Protein AF-0000000080211775 (afdb_homodimer)

InterPro domains:
  IPR002109 Glutaredoxin [PF00462] (13-75)
  IPR011905 Glutaredoxin-like, plant II [PTHR10168] (1-102)
  IPR011905 Glutaredoxin-like, plant II [TIGR02189] (4-102)
  IPR036249 Thioredoxin-like superfamily [SSF52833] (2-101)

Solvent-accessible surface area (backbone atoms only — not comparable to full-atom values): 10964 Å² total; per-residue (Å²): 126,58,72,50,60,58,56,22,60,72,39,35,32,23,35,37,30,37,87,84,38,55,60,27,51,51,53,51,49,52,41,43,75,70,60,34,82,59,46,76,44,41,35,84,75,42,93,60,13,67,59,41,44,52,49,35,38,72,73,68,37,78,67,50,56,56,35,41,19,53,54,53,37,76,50,78,46,64,37,48,53,48,44,28,50,73,59,60,49,38,62,60,52,34,38,73,39,65,42,37,89,123,124,58,71,51,59,58,57,23,59,73,38,34,32,22,34,39,30,39,88,85,39,53,61,25,51,50,54,52,49,51,41,44,75,71,61,35,82,59,46,74,43,39,33,83,74,42,94,60,14,67,60,41,43,53,51,35,39,73,72,66,37,79,68,50,57,53,35,41,19,52,55,53,36,75,50,78,47,66,37,49,53,48,43,28,50,73,60,60,48,36,62,62,52,33,38,76,38,65,42,38,88,124

Organism: Nelumbo nucifera (NCBI:txid4432)

Sequence (204 aa):
MDIVMKLASKKAVVIFSKSSCCMCHAIKTLFYDLGVSPAIYELDEEAKGREMERALQSLGLNPSVPAVFIGGRLVNSTSTIMSLHLCGSLVPMLKEAGAIWLMDIVMKLASKKAVVIFSKSSCCMCHAIKTLFYDLGVSPAIYELDEEAKGREMERALQSLGLNPSVPAVFIGGRLVNSTSTIMSLHLCGSLVPMLKEAGAIWL

Foldseek 3Di:
DQPQLVVLQPDQKEWEEAPPDPLSVVVVVVCVVLVFDYHYHHLVPDPCSVSQCVVQVVVVDVNSPGWMHGLSHTQPDPVSCVCCVVVVNNSVSNVVSVRDVD/DQPQLVVLQPDQKEWEEAPPDPLSVVVVVVCVVLVFDYHYHHLVPDPCSVSQCVVQVVVVDVNSPGWMHGLSHTQPDPVSCVCCVVVVNNSVSNVVSVRDVD

Nearest PDB structures (foldseek):
  5kqa-assembly1_A  TM=9.277E-01  e=2.597E-10  Polygonaceae
  5gtx-assembly2_B  TM=9.332E-01  e=5.981E-10  Polygonaceae
  2e7p-assembly1_B  TM=9.224E-01  e=3.846E-09  Populus tremula x Populus tremuloides
  5zvl-assembly3_C  TM=9.345E-01  e=5.653E-09  Triticum aestivum
  1z7r-assembly1_A  TM=9.440E-01  e=9.445E-09  Populus tremula x Populus tremuloides

pLDDT: mean 94.39, std 5.49, range [62.5, 98.38]

Radius of gyration: 18.55 Å; Cα contacts (8 Å, |Δi|>4): 334; chains: 2; bounding box: 35×54×48 Å

Structure (mmCIF, N/CA/C/O backbone):
data_AF-0000000080211775-model_v1
#
loop_
_entity.id
_entity.type
_entity.pdbx_description
1 polymer Glutaredoxin-C11-like
#
loop_
_atom_site.group_PDB
_atom_site.id
_atom_site.type_symbol
_atom_site.label_atom_id
_atom_site.label_alt_id
_atom_site.label_comp_id
_atom_site.label_asym_id
_atom_site.label_entity_id
_atom_site.label_seq_id
_atom_site.pdbx_PDB_ins_code
_atom_site.Cartn_x
_atom_site.Cartn_y
_atom_site.Cartn_z
_atom_site.occupancy
_atom_site.B_iso_or_equiv
_atom_site.auth_seq_id
_atom_site.auth_comp_id
_atom_site.auth_asym_id
_atom_site.auth_atom_id
_atom_site.pdbx_PDB_model_num
ATOM 1 N N . MET A 1 1 ? 14.609 -26.125 -3.939 1 62.72 1 MET A N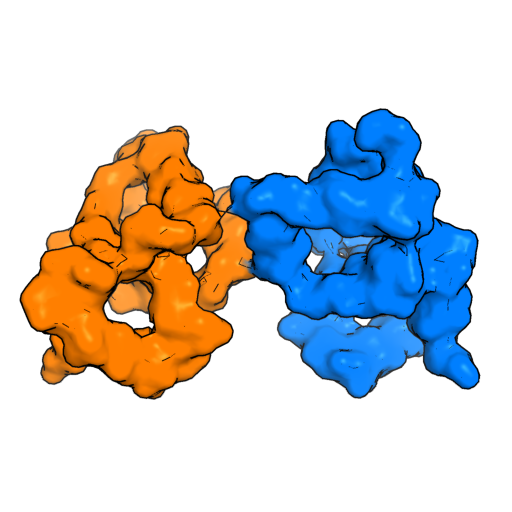 1
ATOM 2 C CA . MET A 1 1 ? 13.891 -24.891 -4.246 1 62.72 1 MET A CA 1
ATOM 3 C C . MET A 1 1 ? 12.492 -24.906 -3.635 1 62.72 1 MET A C 1
ATOM 5 O O . MET A 1 1 ? 11.766 -25.891 -3.773 1 62.72 1 MET A O 1
ATOM 9 N N . ASP A 1 2 ? 12.18 -23.906 -2.688 1 89.31 2 ASP A N 1
ATOM 10 C CA . ASP A 1 2 ? 10.922 -23.906 -1.949 1 89.31 2 ASP A CA 1
ATOM 11 C C . ASP A 1 2 ? 9.734 -23.781 -2.895 1 89.31 2 ASP A C 1
ATOM 13 O O . ASP A 1 2 ? 9.891 -23.391 -4.051 1 89.31 2 ASP A O 1
ATOM 17 N N . ILE A 1 3 ? 8.781 -24.562 -2.693 1 95.06 3 ILE A N 1
ATOM 18 C CA . ILE A 1 3 ? 7.566 -24.672 -3.494 1 95.06 3 ILE A CA 1
ATOM 19 C C . ILE A 1 3 ? 7.176 -23.312 -4.047 1 95.06 3 ILE A C 1
ATOM 21 O O . ILE A 1 3 ? 6.773 -23.188 -5.203 1 95.06 3 ILE A O 1
ATOM 25 N N . VAL A 1 4 ? 7.406 -22.266 -3.398 1 96.5 4 VAL A N 1
ATOM 26 C CA . VAL A 1 4 ? 7.008 -20.922 -3.785 1 96.5 4 VAL A CA 1
ATOM 27 C C . VAL A 1 4 ? 7.93 -20.406 -4.887 1 96.5 4 VAL A C 1
ATOM 29 O O . VAL A 1 4 ? 7.465 -19.828 -5.871 1 96.5 4 VAL A O 1
ATOM 32 N N . MET A 1 5 ? 9.195 -20.672 -4.738 1 95.62 5 MET A N 1
ATOM 33 C CA . MET A 1 5 ? 10.164 -20.219 -5.734 1 95.62 5 MET A CA 1
ATOM 34 C C . MET A 1 5 ? 9.969 -20.953 -7.055 1 95.62 5 MET A C 1
ATOM 36 O O . MET A 1 5 ? 10.133 -20.359 -8.125 1 95.62 5 MET A O 1
ATOM 40 N N . LYS A 1 6 ? 9.648 -22.219 -6.941 1 95.75 6 LYS A N 1
ATOM 41 C CA . LYS A 1 6 ? 9.391 -23 -8.141 1 95.75 6 LYS A CA 1
ATOM 42 C C . LYS A 1 6 ? 8.18 -22.453 -8.906 1 95.75 6 LYS A C 1
ATOM 44 O O . LYS A 1 6 ? 8.234 -22.281 -10.125 1 95.75 6 LYS A O 1
ATOM 49 N N . LEU A 1 7 ? 7.172 -22.141 -8.188 1 96.75 7 LEU A N 1
ATOM 50 C CA . LEU A 1 7 ? 5.945 -21.656 -8.805 1 96.75 7 LEU A CA 1
ATOM 51 C C . LEU A 1 7 ? 6.125 -20.234 -9.328 1 96.75 7 LEU A C 1
ATOM 53 O O . LEU A 1 7 ? 5.586 -19.875 -10.383 1 96.75 7 LEU A O 1
ATOM 57 N N . ALA A 1 8 ? 6.945 -19.453 -8.609 1 96.62 8 ALA A N 1
ATOM 58 C CA . ALA A 1 8 ? 7.156 -18.031 -8.938 1 96.62 8 ALA A CA 1
ATOM 59 C C . ALA A 1 8 ? 7.887 -17.891 -10.273 1 96.62 8 ALA A C 1
ATOM 61 O O . ALA A 1 8 ? 7.863 -16.812 -10.883 1 96.62 8 ALA A O 1
ATOM 62 N N . SER A 1 9 ? 8.492 -18.938 -10.703 1 95.19 9 SER A N 1
ATOM 63 C CA . SER A 1 9 ? 9.289 -18.875 -11.93 1 95.19 9 SER A CA 1
ATOM 64 C C . SER A 1 9 ? 8.477 -19.312 -13.133 1 95.19 9 SER A C 1
ATOM 66 O O . SER A 1 9 ? 8.945 -19.234 -14.273 1 95.19 9 SER A O 1
ATOM 68 N N . LYS A 1 10 ? 7.199 -19.688 -12.953 1 95.38 10 LYS A N 1
ATOM 69 C CA . LYS A 1 10 ? 6.398 -20.312 -14 1 95.38 10 LYS A CA 1
ATOM 70 C C . LYS A 1 10 ? 5.867 -19.281 -14.984 1 95.38 10 LYS A C 1
ATOM 72 O O . LYS A 1 10 ? 5.574 -19.594 -16.141 1 95.38 10 LYS A O 1
ATOM 77 N N . LYS A 1 11 ? 5.621 -18.078 -14.547 1 97.44 11 LYS A N 1
ATOM 78 C CA . LYS A 1 11 ? 5.102 -17 -15.375 1 97.44 11 LYS A CA 1
ATOM 79 C C . LYS A 1 11 ? 5.758 -15.672 -15.023 1 97.44 11 LYS A C 1
ATOM 81 O O . LYS A 1 11 ? 6.41 -15.555 -13.984 1 97.44 11 LYS A O 1
ATOM 86 N N . ALA A 1 12 ? 5.66 -14.719 -15.875 1 97.31 12 ALA A N 1
ATOM 87 C CA . ALA A 1 12 ? 6.25 -13.398 -15.656 1 97.31 12 ALA A CA 1
ATOM 88 C C . ALA A 1 12 ? 5.711 -12.758 -14.383 1 97.31 12 ALA A C 1
ATOM 90 O O . ALA A 1 12 ? 6.445 -12.078 -13.672 1 97.31 12 ALA A O 1
ATOM 91 N N . VAL A 1 13 ? 4.426 -12.961 -14.156 1 98.25 13 VAL A N 1
ATOM 92 C CA . VAL A 1 13 ? 3.803 -12.477 -12.93 1 98.25 13 VAL A CA 1
ATOM 93 C C . VAL A 1 13 ? 3.055 -13.625 -12.242 1 98.25 13 VAL A C 1
ATOM 95 O O . VAL A 1 13 ? 2.24 -14.305 -12.875 1 98.25 13 VAL A O 1
ATOM 98 N N . VAL A 1 14 ? 3.379 -13.867 -10.969 1 98.38 14 VAL A N 1
ATOM 99 C CA . VAL A 1 14 ? 2.713 -14.875 -10.148 1 98.38 14 VAL A CA 1
ATOM 100 C C . VAL A 1 14 ? 2.188 -14.234 -8.867 1 98.38 14 VAL A C 1
ATOM 102 O O . VAL A 1 14 ? 2.906 -13.492 -8.203 1 98.38 14 VAL A O 1
ATOM 105 N N . ILE A 1 15 ? 0.965 -14.508 -8.547 1 98.12 15 ILE A N 1
ATOM 106 C CA . ILE A 1 15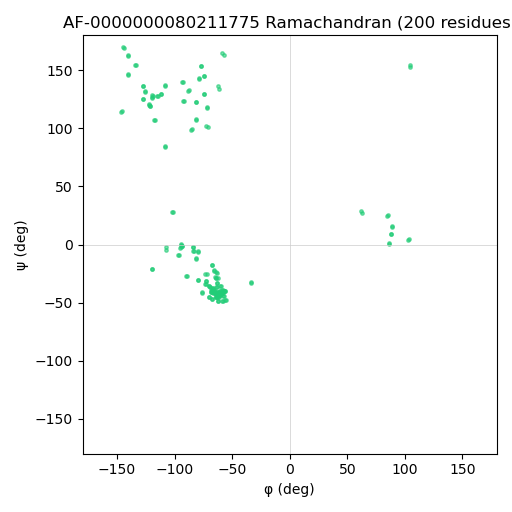 ? 0.348 -13.961 -7.344 1 98.12 15 ILE A CA 1
ATOM 107 C C . ILE A 1 15 ? -0.146 -15.094 -6.453 1 98.12 15 ILE A C 1
ATOM 109 O O . ILE A 1 15 ? -0.902 -15.961 -6.898 1 98.12 15 ILE A O 1
ATOM 113 N N . PHE A 1 16 ? 0.388 -15.117 -5.25 1 98.19 16 PHE A N 1
ATOM 114 C CA . PHE A 1 16 ? -0.199 -15.961 -4.211 1 98.19 16 PHE A CA 1
ATOM 115 C C . PHE A 1 16 ? -1.297 -15.211 -3.465 1 98.19 16 PHE A C 1
ATOM 117 O O . PHE A 1 16 ? -1.106 -14.062 -3.061 1 98.19 16 PHE A O 1
ATOM 124 N N . SER A 1 17 ? -2.355 -15.836 -3.326 1 97.62 17 SER A N 1
ATOM 125 C CA . SER A 1 17 ? -3.58 -15.164 -2.914 1 97.62 17 SER A CA 1
ATOM 126 C C . SER A 1 17 ? -4.422 -16.047 -2.006 1 97.62 17 SER A C 1
ATOM 128 O O . SER A 1 17 ? -4.047 -17.188 -1.716 1 97.62 17 SER A O 1
ATOM 130 N N . LYS A 1 18 ? -5.469 -15.422 -1.395 1 97.19 18 LYS A N 1
ATOM 131 C CA . LYS A 1 18 ? -6.602 -16.094 -0.754 1 97.19 18 LYS A CA 1
ATOM 132 C C . LYS A 1 18 ? -7.926 -15.555 -1.282 1 97.19 18 LYS A C 1
ATOM 134 O O . LYS A 1 18 ? -8.078 -14.352 -1.488 1 97.19 18 LYS A O 1
ATOM 139 N N . SER A 1 19 ? -8.781 -16.5 -1.532 1 95.44 19 SER A N 1
ATOM 140 C CA . SER A 1 19 ? -10.016 -16.141 -2.209 1 95.44 19 SER A CA 1
ATOM 141 C C . SER A 1 19 ? -10.852 -15.188 -1.361 1 95.44 19 SER A C 1
ATOM 143 O O . SER A 1 19 ? -11.625 -14.391 -1.895 1 95.44 19 SER A O 1
ATOM 145 N N . SER A 1 20 ? -10.703 -15.172 -0.106 1 93.38 20 SER A N 1
ATOM 146 C CA . SER A 1 20 ? -11.547 -14.391 0.791 1 93.38 20 SER A CA 1
ATOM 147 C C . SER A 1 20 ? -10.906 -13.039 1.099 1 93.38 20 SER A C 1
ATOM 149 O O . SER A 1 20 ? -11.508 -12.203 1.775 1 93.38 20 SER A O 1
ATOM 151 N N . CYS A 1 21 ? -9.836 -12.812 0.63 1 94.06 21 CYS A N 1
ATOM 152 C CA . CYS A 1 21 ? -9.062 -11.641 1.031 1 94.06 21 CYS A CA 1
ATOM 153 C C . CYS A 1 21 ? -9.344 -10.461 0.1 1 94.06 21 CYS A C 1
ATOM 155 O O . CYS A 1 21 ? -9.062 -10.539 -1.099 1 94.06 21 CYS A O 1
ATOM 157 N N . CYS A 1 22 ? -9.773 -9.32 0.54 1 94.62 22 CYS A N 1
ATOM 158 C CA . CYS A 1 22 ? -10.117 -8.141 -0.239 1 94.62 22 CYS A CA 1
ATOM 159 C C . CYS A 1 22 ? -8.883 -7.547 -0.909 1 94.62 22 CYS A C 1
ATOM 161 O O . CYS A 1 22 ? -8.945 -7.125 -2.064 1 94.62 22 CYS A O 1
ATOM 163 N N . MET A 1 23 ? -7.777 -7.512 -0.168 1 93.06 23 MET A N 1
ATOM 164 C CA . MET A 1 23 ? -6.551 -6.969 -0.738 1 93.06 23 MET A CA 1
ATOM 165 C C . MET A 1 23 ? -6.055 -7.832 -1.893 1 93.06 23 MET A C 1
ATOM 167 O O . MET A 1 23 ? -5.551 -7.316 -2.891 1 93.06 23 MET A O 1
ATOM 171 N N . CYS A 1 24 ? -6.16 -9.141 -1.724 1 95.88 24 CYS A N 1
ATOM 172 C CA . CYS A 1 24 ? -5.797 -10.055 -2.801 1 95.88 24 CYS A CA 1
ATOM 173 C C . CYS A 1 24 ? -6.602 -9.766 -4.059 1 95.88 24 CYS A C 1
ATOM 175 O O . CYS A 1 24 ? -6.047 -9.719 -5.16 1 95.88 24 CYS A O 1
ATOM 177 N N . HIS A 1 25 ? -7.852 -9.562 -3.879 1 96.38 25 HIS A N 1
ATOM 178 C CA . HIS A 1 25 ? -8.703 -9.234 -5.016 1 96.38 25 HIS A CA 1
ATOM 179 C C . HIS A 1 25 ? -8.258 -7.93 -5.676 1 96.38 25 HIS A C 1
ATOM 181 O O . HIS A 1 25 ? -8.172 -7.852 -6.902 1 96.38 25 HIS A O 1
ATOM 187 N N . ALA A 1 26 ? -7.918 -6.934 -4.879 1 94.44 26 ALA A N 1
ATOM 188 C CA . ALA A 1 26 ? -7.496 -5.633 -5.395 1 94.44 26 ALA A CA 1
ATOM 189 C C . ALA A 1 26 ? -6.207 -5.758 -6.203 1 94.44 26 ALA A C 1
ATOM 191 O O . ALA A 1 26 ? -6.082 -5.172 -7.281 1 94.44 26 ALA A O 1
ATOM 192 N N . ILE A 1 27 ? -5.273 -6.504 -5.664 1 95.69 27 ILE A N 1
ATOM 193 C CA . ILE A 1 27 ? -3.986 -6.684 -6.328 1 95.69 27 ILE A CA 1
ATOM 194 C C . ILE A 1 27 ? -4.188 -7.414 -7.652 1 95.69 27 ILE A C 1
ATOM 196 O O . ILE A 1 27 ? -3.639 -7.012 -8.68 1 95.69 27 ILE A O 1
ATOM 200 N N . LYS A 1 28 ? -4.992 -8.477 -7.656 1 96.94 28 LYS A N 1
ATOM 201 C CA . LYS A 1 28 ? -5.297 -9.188 -8.898 1 96.94 28 LYS A CA 1
ATOM 202 C C . LYS A 1 28 ? -5.926 -8.25 -9.93 1 96.94 28 LYS A C 1
ATOM 204 O O . LYS A 1 28 ? -5.504 -8.219 -11.086 1 96.94 28 LYS A O 1
ATOM 209 N N . THR A 1 29 ? -6.891 -7.52 -9.531 1 96.44 29 THR A N 1
ATOM 210 C CA . THR A 1 29 ? -7.605 -6.602 -10.414 1 96.44 29 THR A CA 1
ATOM 211 C C . THR A 1 29 ? -6.648 -5.57 -11.008 1 96.44 29 THR A C 1
ATOM 213 O O . THR A 1 29 ? -6.723 -5.258 -12.195 1 96.44 29 THR A O 1
ATOM 216 N N . LEU A 1 30 ? -5.762 -5.059 -10.141 1 95.38 30 LEU A N 1
ATOM 217 C CA . LEU A 1 30 ? -4.77 -4.098 -10.609 1 95.38 30 LEU A CA 1
ATOM 218 C C . LEU A 1 30 ? -3.969 -4.668 -11.773 1 95.38 30 LEU A C 1
ATOM 220 O O . LEU A 1 30 ? -3.824 -4.016 -12.805 1 95.38 30 LEU A O 1
ATOM 224 N N . PHE A 1 31 ? -3.488 -5.906 -11.602 1 97.5 31 PHE A N 1
ATOM 225 C CA . PHE A 1 31 ? -2.652 -6.512 -12.633 1 97.5 31 PHE A CA 1
ATOM 226 C C . PHE A 1 31 ? -3.473 -6.832 -13.875 1 97.5 31 PHE A C 1
ATOM 228 O O . PHE A 1 31 ? -3.006 -6.645 -15 1 97.5 31 PHE A O 1
ATOM 235 N N . TYR A 1 32 ? -4.73 -7.234 -13.695 1 97.31 32 TYR A N 1
ATOM 236 C CA . TYR A 1 32 ? -5.625 -7.453 -14.828 1 97.31 32 TYR A CA 1
ATOM 237 C C . TYR A 1 32 ? -5.863 -6.156 -15.594 1 97.31 32 TYR A C 1
ATOM 239 O O . TYR A 1 32 ? -5.789 -6.133 -16.828 1 97.31 32 TYR A O 1
ATOM 247 N N . ASP A 1 33 ? -6.082 -5.105 -14.922 1 96.5 33 ASP A N 1
ATOM 248 C CA . ASP A 1 33 ? -6.355 -3.803 -15.516 1 96.5 33 ASP A CA 1
ATOM 249 C C . ASP A 1 33 ? -5.148 -3.297 -16.312 1 96.5 33 ASP A C 1
ATOM 251 O O . ASP A 1 33 ? -5.301 -2.52 -17.25 1 96.5 33 ASP A O 1
ATOM 255 N N . LEU A 1 34 ? -4 -3.74 -15.867 1 96.25 34 LEU A N 1
ATOM 256 C CA . LEU A 1 34 ? -2.775 -3.324 -16.531 1 96.25 34 LEU A CA 1
ATOM 257 C C . LEU A 1 34 ? -2.494 -4.207 -17.75 1 96.25 34 LEU A C 1
ATOM 259 O O . LEU A 1 34 ? -1.466 -4.051 -18.406 1 96.25 34 LEU A O 1
ATOM 263 N N . GLY A 1 35 ? -3.396 -5.18 -17.922 1 96.06 35 GLY A N 1
ATOM 264 C CA . GLY A 1 35 ? -3.258 -6.047 -19.078 1 96.06 35 GLY A CA 1
ATOM 265 C C . GLY A 1 35 ? -2.383 -7.258 -18.812 1 96.06 35 GLY A C 1
ATOM 266 O O . GLY A 1 35 ? -1.913 -7.902 -19.75 1 96.06 35 GLY A O 1
ATOM 267 N N . VAL A 1 36 ? -2.16 -7.504 -17.578 1 96.62 36 VAL A N 1
ATOM 268 C CA . VAL A 1 36 ? -1.344 -8.656 -17.203 1 96.62 36 VAL A CA 1
ATOM 269 C C . VAL A 1 36 ? -2.24 -9.867 -16.953 1 96.62 36 VAL A C 1
ATOM 271 O O . VAL A 1 36 ? -3.363 -9.727 -16.469 1 96.62 36 VAL A O 1
ATOM 274 N N . SER A 1 37 ? -1.789 -11.023 -17.406 1 95.62 37 SER A N 1
ATOM 275 C CA . SER A 1 37 ? -2.4 -12.305 -17.062 1 95.62 37 SER A CA 1
ATOM 276 C C . SER A 1 37 ? -1.527 -13.102 -16.109 1 95.62 37 SER A C 1
ATOM 278 O O . SER A 1 37 ? -0.76 -13.969 -16.516 1 95.62 37 SER A O 1
ATOM 280 N N . PRO A 1 38 ? -1.62 -12.875 -14.828 1 98 38 PRO A N 1
ATOM 281 C CA . PRO A 1 38 ? -0.753 -13.539 -13.852 1 98 38 PRO A CA 1
ATOM 282 C C . PRO A 1 38 ? -1.175 -14.984 -13.578 1 98 38 PRO A C 1
ATOM 284 O O . PRO A 1 38 ? -2.32 -15.359 -13.844 1 98 38 PRO A O 1
ATOM 287 N N . ALA A 1 39 ? -0.22 -15.789 -13.172 1 98.19 39 ALA A N 1
ATOM 288 C CA . ALA A 1 39 ? -0.579 -17.031 -12.508 1 98.19 39 ALA A CA 1
ATOM 289 C C . ALA A 1 39 ? -1.051 -16.781 -11.078 1 98.19 39 ALA A C 1
ATOM 291 O O . ALA A 1 39 ? -0.388 -16.062 -10.32 1 98.19 39 ALA A O 1
ATOM 292 N N . ILE A 1 40 ? -2.18 -17.344 -10.766 1 98.06 40 ILE A N 1
ATOM 293 C CA . ILE A 1 40 ? -2.756 -17.125 -9.445 1 98.06 40 ILE A CA 1
ATOM 294 C C . ILE A 1 40 ? -2.793 -18.438 -8.68 1 98.06 40 ILE A C 1
ATOM 296 O O . ILE A 1 40 ? -3.254 -19.453 -9.195 1 98.06 40 ILE A O 1
ATOM 300 N N . TYR A 1 41 ? -2.258 -18.422 -7.477 1 98.06 41 TYR A N 1
ATOM 301 C CA . TYR A 1 41 ? -2.352 -19.562 -6.574 1 98.06 41 TYR A CA 1
ATOM 302 C C . TYR A 1 41 ? -3.129 -19.203 -5.316 1 98.06 41 TYR A C 1
ATOM 304 O O . TYR A 1 41 ? -2.613 -18.5 -4.438 1 98.06 41 TYR A O 1
ATOM 312 N N . GLU A 1 42 ? -4.391 -19.766 -5.277 1 98.19 42 GLU A N 1
ATOM 313 C CA . GLU A 1 42 ? -5.234 -19.562 -4.105 1 98.19 42 GLU A CA 1
ATOM 314 C C . GLU A 1 42 ? -4.867 -20.531 -2.986 1 98.19 42 GLU A C 1
ATOM 316 O O . GLU A 1 42 ? -5.23 -21.703 -3.035 1 98.19 42 GLU A O 1
ATOM 321 N N . LEU A 1 43 ? -4.238 -19.969 -1.955 1 97.75 43 LEU A N 1
ATOM 322 C CA . LEU A 1 43 ? -3.689 -20.828 -0.914 1 97.75 43 LEU A CA 1
ATOM 323 C C . LEU A 1 43 ? -4.797 -21.594 -0.204 1 97.75 43 LEU A C 1
ATOM 325 O O . LEU A 1 43 ? -4.582 -22.719 0.257 1 97.75 43 LEU A O 1
ATOM 329 N N . ASP A 1 44 ? -5.996 -21.016 -0.056 1 97.44 44 ASP A N 1
ATOM 330 C CA . ASP A 1 44 ? -7.105 -21.641 0.651 1 97.44 44 ASP A CA 1
ATOM 331 C C . ASP A 1 44 ? -7.812 -22.672 -0.235 1 97.44 44 ASP A C 1
ATOM 333 O O . ASP A 1 44 ? -8.68 -23.406 0.233 1 97.44 44 ASP A O 1
ATOM 337 N N . GLU A 1 45 ? -7.457 -22.781 -1.504 1 97 45 GLU A N 1
ATOM 338 C CA . GLU A 1 45 ? -8.109 -23.688 -2.439 1 97 45 GLU A CA 1
ATOM 339 C C . GLU A 1 45 ? -7.129 -24.703 -2.994 1 97 45 GLU A C 1
ATOM 341 O O . GLU A 1 45 ? -7.535 -25.766 -3.484 1 97 45 GLU A O 1
ATOM 346 N N . GLU A 1 46 ? -5.852 -24.391 -2.93 1 96 46 GLU A N 1
ATOM 347 C CA . GLU A 1 46 ? -4.805 -25.266 -3.453 1 96 46 GLU A CA 1
ATOM 348 C C . GLU A 1 46 ? -4.512 -26.406 -2.49 1 96 46 GLU A C 1
ATOM 350 O O . GLU A 1 46 ? -4.496 -26.219 -1.273 1 96 46 GLU A O 1
ATOM 355 N N . ALA A 1 47 ? -4.242 -27.578 -2.98 1 95.56 47 ALA A N 1
ATOM 356 C CA . ALA A 1 47 ? -3.896 -28.75 -2.18 1 95.56 47 ALA A CA 1
ATOM 357 C C . ALA A 1 47 ? -2.678 -28.469 -1.302 1 95.56 47 ALA A C 1
ATOM 359 O O . ALA A 1 47 ? -2.658 -28.844 -0.124 1 95.56 47 ALA A O 1
ATOM 360 N N . LYS A 1 48 ? -1.71 -27.781 -1.821 1 96.88 48 LYS A N 1
ATOM 361 C CA . LYS A 1 48 ? -0.486 -27.484 -1.081 1 96.88 48 LYS A CA 1
ATOM 362 C C . LYS A 1 48 ? -0.499 -26.062 -0.542 1 96.88 48 LYS A C 1
ATOM 364 O O . LYS A 1 48 ? 0.549 -25.422 -0.446 1 96.88 48 LYS A O 1
ATOM 369 N N . GLY A 1 49 ? -1.678 -25.594 -0.32 1 96.88 49 GLY A N 1
ATOM 370 C CA . GLY A 1 49 ? -1.839 -24.219 0.132 1 96.88 49 GLY A CA 1
ATOM 371 C C . GLY A 1 49 ? -1.107 -23.938 1.429 1 96.88 49 GLY A C 1
ATOM 372 O O . GLY A 1 49 ? -0.444 -22.906 1.556 1 96.88 49 GLY A O 1
ATOM 373 N N . ARG A 1 50 ? -1.149 -24.844 2.387 1 96.75 50 ARG A N 1
ATOM 374 C CA . ARG A 1 50 ? -0.512 -24.656 3.686 1 96.75 50 ARG A CA 1
ATOM 375 C C . ARG A 1 50 ? 1.008 -24.656 3.555 1 96.75 50 ARG A C 1
ATOM 377 O O . ARG A 1 50 ? 1.69 -23.891 4.238 1 96.75 50 ARG A O 1
ATOM 384 N N . GLU A 1 51 ? 1.438 -25.516 2.721 1 97.25 51 GLU A N 1
ATOM 385 C CA . GLU A 1 51 ? 2.873 -25.562 2.459 1 97.25 51 GLU A CA 1
ATOM 386 C C . GLU A 1 51 ? 3.359 -24.266 1.814 1 97.25 51 GLU A C 1
ATOM 388 O O . GLU A 1 51 ? 4.402 -23.734 2.195 1 97.25 51 GLU A O 1
ATOM 393 N N . MET A 1 52 ? 2.592 -23.75 0.862 1 97.56 52 MET A N 1
ATOM 394 C CA . MET A 1 52 ? 2.92 -22.484 0.213 1 97.56 52 MET A CA 1
ATOM 395 C C . MET A 1 52 ? 2.93 -21.344 1.224 1 97.56 52 MET A C 1
ATOM 397 O O . MET A 1 52 ? 3.826 -20.5 1.201 1 97.56 52 MET A O 1
ATOM 401 N N . GLU A 1 53 ? 1.915 -21.375 2.088 1 96.94 53 GLU A N 1
ATOM 402 C CA . GLU A 1 53 ? 1.805 -20.328 3.102 1 96.94 53 GLU A CA 1
ATOM 403 C C . GLU A 1 53 ? 3.021 -20.312 4.023 1 96.94 53 GLU A C 1
ATOM 405 O O . GLU A 1 53 ? 3.594 -19.266 4.297 1 96.94 53 GLU A O 1
ATOM 410 N N . ARG A 1 54 ? 3.477 -21.453 4.461 1 96.75 54 ARG A N 1
ATOM 411 C CA . ARG A 1 54 ? 4.648 -21.578 5.32 1 96.75 54 ARG A CA 1
ATOM 412 C C . ARG A 1 54 ? 5.902 -21.078 4.613 1 96.75 54 ARG A C 1
ATOM 414 O O . ARG A 1 54 ? 6.738 -20.406 5.223 1 96.75 54 ARG A O 1
ATOM 421 N N . ALA A 1 55 ? 5.969 -21.469 3.379 1 96.75 55 ALA A N 1
ATOM 422 C CA . ALA A 1 55 ? 7.117 -21.031 2.586 1 96.75 55 ALA A CA 1
ATOM 423 C C . ALA A 1 55 ? 7.148 -19.516 2.459 1 96.75 55 ALA A C 1
ATOM 425 O O . ALA A 1 55 ? 8.203 -18.891 2.594 1 96.75 55 ALA A O 1
ATOM 426 N N . LEU A 1 56 ? 5.996 -18.891 2.258 1 96.62 56 LEU A N 1
ATOM 427 C CA . LEU A 1 56 ? 5.895 -17.438 2.148 1 96.62 56 LEU A CA 1
ATOM 428 C C . LEU A 1 56 ? 6.254 -16.766 3.471 1 96.62 56 LEU A C 1
ATOM 430 O O . LEU A 1 56 ? 6.961 -15.758 3.49 1 96.62 56 LEU A O 1
ATOM 434 N N . GLN A 1 57 ? 5.781 -17.359 4.555 1 95.5 57 GLN A N 1
ATOM 435 C CA . GLN A 1 57 ? 6.098 -16.828 5.883 1 95.5 57 GLN A CA 1
ATOM 436 C C . GLN A 1 57 ? 7.594 -16.922 6.164 1 95.5 57 GLN A C 1
ATOM 438 O O . GLN A 1 57 ? 8.164 -16.031 6.801 1 95.5 57 GLN A O 1
ATOM 443 N N . SER A 1 58 ? 8.172 -17.969 5.695 1 95.44 58 SER A N 1
ATOM 444 C CA . SER A 1 58 ? 9.609 -18.141 5.879 1 95.44 58 SER A CA 1
ATOM 445 C C . SER A 1 58 ? 10.398 -17.078 5.113 1 95.44 58 SER A C 1
ATOM 447 O O . SER A 1 58 ? 11.547 -16.781 5.445 1 95.44 58 SER A O 1
ATOM 449 N N . LEU A 1 59 ? 9.789 -16.5 4.09 1 93.38 59 LEU A N 1
ATOM 450 C CA . LEU A 1 59 ? 10.398 -15.422 3.316 1 93.38 59 LEU A CA 1
ATOM 451 C C . LEU A 1 59 ? 10.195 -14.078 4.008 1 93.38 59 LEU A C 1
ATOM 453 O O . LEU A 1 59 ? 10.695 -13.055 3.535 1 93.38 59 LEU A O 1
ATOM 457 N N . GLY A 1 60 ? 9.43 -14.07 5.094 1 91.56 60 GLY A N 1
ATOM 458 C CA . GLY A 1 60 ? 9.25 -12.852 5.867 1 91.56 60 GLY A CA 1
ATOM 459 C C . GLY A 1 60 ? 7.918 -12.172 5.625 1 91.56 60 GLY A C 1
ATOM 460 O O . GLY A 1 60 ? 7.68 -11.062 6.105 1 91.56 60 GLY A O 1
ATOM 461 N N . LEU A 1 61 ? 7.125 -12.789 4.855 1 92.62 61 LEU A N 1
ATOM 462 C CA . LEU A 1 61 ? 5.836 -12.18 4.543 1 92.62 61 LEU A CA 1
ATOM 463 C C . LEU A 1 61 ? 4.832 -12.43 5.664 1 92.62 61 LEU A C 1
ATOM 465 O O . LEU A 1 61 ? 4.574 -13.578 6.031 1 92.62 61 LEU A O 1
ATOM 469 N N . ASN A 1 62 ? 4.316 -11.219 6.184 1 88.56 62 ASN A N 1
ATOM 470 C CA . ASN A 1 62 ? 3.262 -11.234 7.191 1 88.56 62 ASN A CA 1
ATOM 471 C C . ASN A 1 62 ? 2.312 -10.047 7.027 1 88.56 62 ASN A C 1
ATOM 473 O O . ASN A 1 62 ? 2.713 -8.898 7.215 1 88.56 62 ASN A O 1
ATOM 477 N N . PRO A 1 63 ? 1.084 -10.305 6.707 1 87.88 63 PRO A N 1
ATOM 478 C CA . PRO A 1 63 ? 0.449 -11.562 6.309 1 87.88 63 PRO A CA 1
ATOM 479 C C . PRO A 1 63 ? 1.105 -12.195 5.082 1 87.88 63 PRO A C 1
ATOM 481 O O . PRO A 1 63 ? 1.9 -11.547 4.398 1 87.88 63 PRO A O 1
ATOM 484 N N . SER A 1 64 ? 0.848 -13.531 4.805 1 93.31 64 SER A N 1
ATOM 485 C CA . SER A 1 64 ? 1.511 -14.281 3.744 1 93.31 64 SER A CA 1
ATOM 486 C C . SER A 1 64 ? 1.022 -13.852 2.365 1 93.31 64 SER A C 1
ATOM 488 O O . SER A 1 64 ? 1.707 -14.055 1.363 1 93.31 64 SER A O 1
ATOM 490 N N . VAL A 1 65 ? -0.279 -13.305 2.385 1 94.5 65 VAL A N 1
ATOM 491 C CA . VAL A 1 65 ? -0.833 -12.93 1.087 1 94.5 65 VAL A CA 1
ATOM 492 C C . VAL A 1 65 ? -1.464 -11.547 1.17 1 94.5 65 VAL A C 1
ATOM 494 O O . VAL A 1 65 ? -1.816 -11.078 2.258 1 94.5 65 VAL A O 1
ATOM 497 N N . PRO A 1 66 ? -1.555 -10.82 0.054 1 95.56 66 PRO A N 1
ATOM 498 C CA . PRO A 1 66 ? -1.092 -11.242 -1.27 1 95.56 66 PRO A CA 1
ATOM 499 C C . PRO A 1 66 ? 0.428 -11.188 -1.408 1 95.56 66 PRO A C 1
ATOM 501 O O . PRO A 1 66 ? 1.074 -10.312 -0.82 1 95.56 66 PRO A O 1
ATOM 504 N N . ALA A 1 67 ? 1.051 -12.109 -2.143 1 97.06 67 ALA A N 1
ATOM 505 C CA . ALA A 1 67 ? 2.461 -12.117 -2.523 1 97.06 67 ALA A CA 1
ATOM 506 C C . ALA A 1 67 ? 2.619 -12.094 -4.043 1 97.06 67 ALA A C 1
ATOM 508 O O . ALA A 1 67 ? 2.055 -12.938 -4.742 1 97.06 67 ALA A O 1
ATOM 509 N N . VAL A 1 68 ? 3.389 -11.141 -4.477 1 97.62 68 VAL A N 1
ATOM 510 C CA . VAL A 1 68 ? 3.51 -10.953 -5.918 1 97.62 68 VAL A CA 1
ATOM 511 C C . VAL A 1 68 ? 4.965 -11.141 -6.344 1 97.62 68 VAL A C 1
ATOM 513 O O . VAL A 1 68 ? 5.871 -10.562 -5.746 1 97.62 68 VAL A O 1
ATOM 516 N N . PHE A 1 69 ? 5.098 -11.945 -7.281 1 97.81 69 PHE A N 1
ATOM 517 C CA . PHE A 1 69 ? 6.391 -12.141 -7.926 1 97.81 69 PHE A CA 1
ATOM 518 C C . PHE A 1 69 ? 6.371 -11.617 -9.359 1 97.81 69 PHE A C 1
ATOM 520 O O . PHE A 1 69 ? 5.441 -11.906 -10.117 1 97.81 69 PHE A O 1
ATOM 527 N N . ILE A 1 70 ? 7.297 -10.844 -9.719 1 97.62 70 ILE A N 1
ATOM 528 C CA . ILE A 1 70 ? 7.477 -10.328 -11.078 1 97.62 70 ILE A CA 1
ATOM 529 C C . ILE A 1 70 ? 8.852 -10.742 -11.602 1 97.62 70 ILE A C 1
ATOM 531 O O . ILE A 1 70 ? 9.875 -10.398 -11.016 1 97.62 70 ILE A O 1
ATOM 535 N N . GLY A 1 71 ? 8.852 -11.445 -12.602 1 95.81 71 GLY A N 1
ATOM 536 C CA . GLY A 1 71 ? 10.117 -11.945 -13.125 1 95.81 71 GLY A CA 1
ATOM 537 C C . GLY A 1 71 ? 10.844 -12.859 -12.156 1 95.81 71 GLY A C 1
ATOM 538 O O . GLY A 1 71 ? 12.07 -12.812 -12.055 1 95.81 71 GLY A O 1
ATOM 539 N N . GLY A 1 72 ? 10.109 -13.469 -11.352 1 95.25 72 GLY A N 1
ATOM 540 C CA . GLY A 1 72 ? 10.68 -14.414 -10.406 1 95.25 72 GLY A CA 1
ATOM 541 C C . GLY A 1 72 ? 11.156 -13.766 -9.117 1 95.25 72 GLY A C 1
ATOM 542 O O . GLY A 1 72 ? 11.656 -14.438 -8.219 1 95.25 72 GLY A O 1
ATOM 543 N N . ARG A 1 73 ? 10.961 -12.492 -9.047 1 95.19 73 ARG A N 1
ATOM 544 C CA . ARG A 1 73 ? 11.391 -11.758 -7.863 1 95.19 73 ARG A CA 1
ATOM 545 C C . ARG A 1 73 ? 10.188 -11.312 -7.031 1 95.19 73 ARG A C 1
ATOM 547 O O . ARG A 1 73 ? 9.18 -10.859 -7.582 1 95.19 73 ARG A O 1
ATOM 554 N N . LEU A 1 74 ? 10.367 -11.484 -5.781 1 96.38 74 LEU A N 1
ATOM 555 C CA . LEU A 1 74 ? 9.312 -11.055 -4.867 1 96.38 74 LEU A CA 1
ATOM 556 C C . LEU A 1 74 ? 9.242 -9.539 -4.781 1 96.38 74 LEU A C 1
ATOM 558 O O . LEU A 1 74 ? 10.258 -8.883 -4.523 1 96.38 74 LEU A O 1
ATOM 562 N N . VAL A 1 75 ? 8.133 -9.031 -5.191 1 94.5 75 VAL A N 1
ATOM 563 C CA . VAL A 1 75 ? 7.863 -7.629 -4.895 1 94.5 75 VAL A CA 1
ATOM 564 C C . VAL A 1 75 ? 7.258 -7.5 -3.498 1 94.5 75 VAL A C 1
ATOM 566 O O . VAL A 1 75 ? 6.066 -7.758 -3.305 1 94.5 75 VAL A O 1
ATOM 569 N N . ASN A 1 76 ? 8.156 -7.16 -2.631 1 82.56 76 ASN A N 1
ATOM 570 C CA . ASN A 1 76 ? 7.832 -7.254 -1.212 1 82.56 76 ASN A CA 1
ATOM 571 C C . ASN A 1 76 ? 6.859 -6.156 -0.785 1 82.56 76 ASN A C 1
ATOM 573 O O . ASN A 1 76 ? 7.27 -5.02 -0.538 1 82.56 76 ASN A O 1
ATOM 577 N N . SER A 1 77 ? 5.598 -6.508 -0.637 1 81.12 77 SER A N 1
ATOM 578 C CA . SER A 1 77 ? 4.488 -5.902 0.087 1 81.12 77 SER A CA 1
ATOM 579 C C . SER A 1 77 ? 3.516 -5.211 -0.865 1 81.12 77 SER A C 1
ATOM 581 O O . SER A 1 77 ? 3.891 -4.84 -1.98 1 81.12 77 SER A O 1
ATOM 583 N N . THR A 1 78 ? 2.375 -5.145 -0.454 1 86 78 THR A N 1
ATOM 584 C CA . THR A 1 78 ? 1.314 -4.449 -1.174 1 86 78 THR A CA 1
ATOM 585 C C . THR A 1 78 ? 1.636 -2.963 -1.308 1 86 78 THR A C 1
ATOM 587 O O . THR A 1 78 ? 1.338 -2.348 -2.334 1 86 78 THR A O 1
ATOM 590 N N . SER A 1 79 ? 2.365 -2.471 -0.374 1 85.5 79 S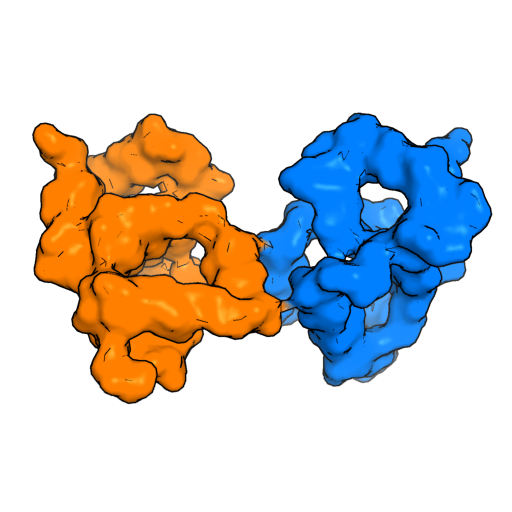ER A N 1
ATOM 591 C CA . SER A 1 79 ? 2.76 -1.066 -0.403 1 85.5 79 SER A CA 1
ATOM 592 C C . SER A 1 79 ? 3.734 -0.79 -1.543 1 85.5 79 SER A C 1
ATOM 594 O O . SER A 1 79 ? 3.629 0.235 -2.221 1 85.5 79 SER A O 1
ATOM 596 N N . THR A 1 80 ? 4.645 -1.721 -1.707 1 90.44 80 THR A N 1
ATOM 597 C CA . THR A 1 80 ? 5.617 -1.565 -2.783 1 90.44 80 THR A CA 1
ATOM 598 C C . THR A 1 80 ? 4.93 -1.603 -4.145 1 90.44 80 THR A C 1
ATOM 600 O O . THR A 1 80 ? 5.207 -0.77 -5.008 1 90.44 80 THR A O 1
ATOM 603 N N . ILE A 1 81 ? 4.02 -2.496 -4.289 1 93.25 81 ILE A N 1
ATOM 604 C CA . ILE A 1 81 ? 3.299 -2.637 -5.547 1 93.25 81 ILE A CA 1
ATOM 605 C C . ILE A 1 81 ? 2.521 -1.356 -5.844 1 93.25 81 ILE A C 1
ATOM 607 O O . ILE A 1 81 ? 2.576 -0.834 -6.961 1 93.25 81 ILE A O 1
ATOM 611 N N . MET A 1 82 ? 1.907 -0.874 -4.809 1 90.31 82 MET A N 1
ATOM 612 C CA . MET A 1 82 ? 1.108 0.336 -4.98 1 90.31 82 MET A CA 1
ATOM 613 C C . MET A 1 82 ? 1.997 1.537 -5.285 1 90.31 82 MET A C 1
ATOM 615 O O . MET A 1 82 ? 1.657 2.371 -6.125 1 90.31 82 MET A O 1
ATOM 619 N N . SER A 1 83 ? 3.096 1.581 -4.609 1 92.44 83 SER A N 1
ATOM 620 C CA . SER A 1 83 ? 4.043 2.66 -4.863 1 92.44 83 SER A CA 1
ATOM 621 C C . SER A 1 83 ? 4.559 2.619 -6.301 1 92.44 83 SER A C 1
ATOM 623 O O . SER A 1 83 ? 4.605 3.648 -6.977 1 92.44 83 SER A O 1
ATOM 625 N N . LEU A 1 84 ? 4.895 1.433 -6.707 1 94.56 84 LEU A N 1
ATOM 626 C CA . LEU A 1 84 ? 5.355 1.262 -8.078 1 94.56 84 LEU A CA 1
ATOM 627 C C . LEU A 1 84 ? 4.277 1.687 -9.07 1 94.56 84 LEU A C 1
ATOM 629 O O . LEU A 1 84 ? 4.57 2.342 -10.07 1 94.56 84 LEU A O 1
ATOM 633 N N . HIS A 1 85 ? 3.051 1.337 -8.75 1 94.44 85 HIS A N 1
ATOM 634 C CA . HIS A 1 85 ? 1.937 1.683 -9.625 1 94.44 85 HIS A CA 1
ATOM 635 C C . HIS A 1 85 ? 1.705 3.189 -9.656 1 94.44 85 HIS A C 1
ATOM 637 O O . HIS A 1 85 ? 1.684 3.799 -10.727 1 94.44 85 HIS A O 1
ATOM 643 N N . LEU A 1 86 ? 1.684 3.824 -8.508 1 92.25 86 LEU A N 1
ATOM 644 C CA . LEU A 1 86 ? 1.34 5.234 -8.375 1 92.25 86 LEU A CA 1
ATOM 645 C C . LEU A 1 86 ? 2.459 6.121 -8.906 1 92.25 86 LEU A C 1
ATOM 647 O O . LEU A 1 86 ? 2.201 7.207 -9.43 1 92.25 86 LEU A O 1
ATOM 651 N N . CYS A 1 87 ? 3.635 5.656 -8.781 1 94.88 87 CYS A N 1
ATOM 652 C CA . CYS A 1 87 ? 4.781 6.457 -9.195 1 94.88 87 CYS A CA 1
ATOM 653 C C . CYS A 1 87 ? 5.176 6.133 -10.633 1 94.88 87 CYS A C 1
ATOM 655 O O . CYS A 1 87 ? 6.203 6.609 -11.117 1 94.88 87 CYS A O 1
ATOM 657 N N . GLY A 1 88 ? 4.402 5.125 -11.258 1 95.56 88 GLY A N 1
ATOM 658 C CA . GLY A 1 88 ? 4.539 4.914 -12.688 1 95.56 88 GLY A CA 1
ATOM 659 C C . GLY A 1 88 ? 5.641 3.936 -13.047 1 95.56 88 GLY A C 1
ATOM 660 O O . GLY A 1 88 ? 6.016 3.812 -14.211 1 95.56 88 GLY A O 1
ATOM 661 N N . SER A 1 89 ? 6.215 3.27 -12.109 1 96.06 89 SER A N 1
ATOM 662 C CA . SER A 1 89 ? 7.359 2.393 -12.352 1 96.06 89 SER A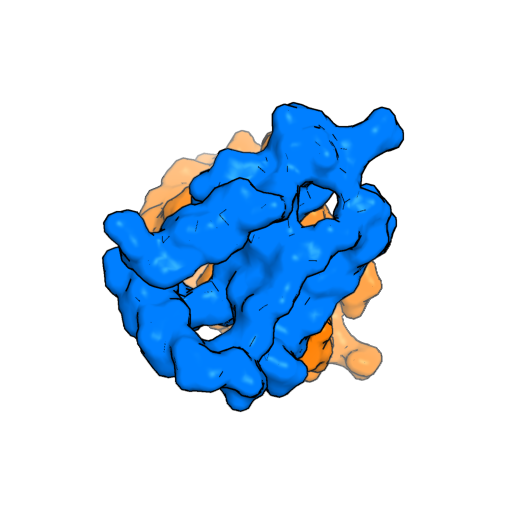 CA 1
ATOM 663 C C . SER A 1 89 ? 6.918 0.943 -12.523 1 96.06 89 SER A C 1
ATOM 665 O O . SER A 1 89 ? 7.711 0.091 -12.93 1 96.06 89 SER A O 1
ATOM 667 N N . LEU A 1 90 ? 5.66 0.613 -12.258 1 95.94 90 LEU A N 1
ATOM 668 C CA . LEU A 1 90 ? 5.191 -0.767 -12.32 1 95.94 90 LEU A CA 1
ATOM 669 C C . LEU A 1 90 ? 5.148 -1.254 -13.766 1 95.94 90 LEU A C 1
ATOM 671 O O . LEU A 1 90 ? 5.629 -2.35 -14.07 1 95.94 90 LEU A O 1
ATOM 675 N N . VAL A 1 91 ? 4.645 -0.453 -14.617 1 96.62 91 VAL A N 1
ATOM 676 C CA . VAL A 1 91 ? 4.473 -0.835 -16.016 1 96.62 91 VAL A CA 1
ATOM 677 C C . VAL A 1 91 ? 5.836 -1.116 -16.641 1 96.62 91 VAL A C 1
ATOM 679 O O . VAL A 1 91 ? 6.039 -2.166 -17.266 1 96.62 91 VAL A O 1
ATOM 682 N N . PRO A 1 92 ? 6.844 -0.181 -16.453 1 96.88 92 PRO A N 1
ATOM 683 C CA . PRO A 1 92 ? 8.18 -0.505 -16.953 1 96.88 92 PRO A CA 1
ATOM 684 C C . PRO A 1 92 ? 8.719 -1.825 -16.391 1 96.88 92 PRO A C 1
ATOM 686 O O . PRO A 1 92 ? 9.32 -2.605 -17.125 1 96.88 92 PRO A O 1
ATOM 689 N N . MET A 1 93 ? 8.477 -2.082 -15.125 1 96.44 93 MET A N 1
ATOM 690 C CA . MET A 1 93 ? 8.914 -3.322 -14.492 1 96.44 93 MET A CA 1
ATOM 691 C C . MET A 1 93 ? 8.258 -4.531 -15.148 1 96.44 93 MET A C 1
ATOM 693 O O . MET A 1 93 ? 8.914 -5.539 -15.406 1 96.44 93 MET A O 1
ATOM 697 N N . LEU A 1 94 ? 6.988 -4.438 -15.43 1 97.31 94 LEU A N 1
ATOM 698 C CA . LEU A 1 94 ? 6.23 -5.52 -16.047 1 97.31 94 LEU A CA 1
ATOM 699 C C . LEU A 1 94 ? 6.707 -5.77 -17.469 1 97.31 94 LEU A C 1
ATOM 701 O O . LEU A 1 94 ? 6.785 -6.922 -17.906 1 97.31 94 LEU A O 1
ATOM 705 N N . LYS A 1 95 ? 7.031 -4.707 -18.188 1 96.75 95 LYS A N 1
ATOM 706 C CA . LYS A 1 95 ? 7.57 -4.836 -19.531 1 96.75 95 LYS A CA 1
ATOM 707 C C . LYS A 1 95 ? 8.922 -5.555 -19.516 1 96.75 95 LYS A C 1
ATOM 709 O O . LYS A 1 95 ? 9.156 -6.445 -20.344 1 96.75 95 LYS A O 1
ATOM 714 N N . GLU A 1 96 ? 9.703 -5.164 -18.641 1 95.88 96 GLU A N 1
ATOM 715 C CA . GLU A 1 96 ? 11.023 -5.781 -18.5 1 95.88 96 GLU A CA 1
ATOM 716 C C . GLU A 1 96 ? 10.914 -7.273 -18.219 1 95.88 96 GLU A C 1
ATOM 718 O O . GLU A 1 96 ? 11.719 -8.07 -18.703 1 95.88 96 GLU A O 1
ATOM 723 N N . ALA A 1 97 ? 9.898 -7.645 -17.453 1 95.88 97 ALA A N 1
ATOM 724 C CA . ALA A 1 97 ? 9.695 -9.039 -17.078 1 95.88 97 ALA A CA 1
ATOM 725 C C . ALA A 1 97 ? 9 -9.812 -18.188 1 95.88 97 ALA A C 1
ATOM 727 O O . ALA A 1 97 ? 8.852 -11.031 -18.109 1 95.88 97 ALA A O 1
ATOM 728 N N . GLY A 1 98 ? 8.461 -9.109 -19.188 1 95.31 98 GLY A N 1
ATOM 729 C CA . GLY A 1 98 ? 7.77 -9.758 -20.297 1 95.31 98 GLY A CA 1
ATOM 730 C C . GLY A 1 98 ? 6.309 -10.039 -19.984 1 95.31 98 GLY A C 1
ATOM 731 O O . GLY A 1 98 ? 5.711 -10.945 -20.578 1 95.31 98 GLY A O 1
ATOM 732 N N . ALA A 1 99 ? 5.781 -9.219 -19.062 1 95.19 99 ALA A N 1
ATOM 733 C CA . ALA A 1 99 ? 4.398 -9.453 -18.656 1 95.19 99 ALA A CA 1
ATOM 734 C C . ALA A 1 99 ? 3.428 -8.68 -19.531 1 95.19 99 ALA A C 1
ATOM 736 O O . ALA A 1 99 ? 2.248 -9.031 -19.625 1 95.19 99 ALA A O 1
ATOM 737 N N . ILE A 1 100 ? 3.947 -7.562 -20.078 1 90.94 100 ILE A N 1
ATOM 738 C CA . ILE A 1 100 ? 3.143 -6.77 -21 1 90.94 100 ILE A CA 1
ATOM 739 C C . ILE A 1 100 ? 4.016 -6.27 -22.156 1 90.94 100 ILE A C 1
ATOM 741 O O . ILE A 1 100 ? 5.238 -6.176 -22.016 1 90.94 100 ILE A O 1
ATOM 745 N N . TRP A 1 101 ? 3.375 -6.188 -23.281 1 82.81 101 TRP A N 1
ATOM 746 C CA . TRP A 1 101 ? 4.137 -5.781 -24.453 1 82.81 101 TRP A CA 1
ATOM 747 C C . TRP A 1 101 ? 3.77 -4.363 -24.875 1 82.81 101 TRP A C 1
ATOM 749 O O . TRP A 1 101 ? 4.402 -3.789 -25.766 1 82.81 101 TRP A O 1
ATOM 759 N N . LEU A 1 102 ? 2.785 -3.818 -24.172 1 65.38 102 LEU A N 1
ATOM 760 C CA . LEU A 1 102 ? 2.461 -2.496 -24.688 1 65.38 102 LEU A CA 1
ATOM 761 C C . LEU A 1 102 ? 3.254 -1.415 -23.969 1 65.38 102 LEU A C 1
ATOM 763 O O . LEU A 1 102 ? 3.619 -1.585 -22.797 1 65.38 102 LEU A O 1
ATOM 767 N N . MET B 1 1 ? 4.961 15.945 24.734 1 62.5 1 MET B N 1
ATOM 768 C CA . MET B 1 1 ? 4.32 15.43 23.531 1 62.5 1 MET B CA 1
ATOM 769 C C . MET B 1 1 ? 5.133 15.773 22.297 1 62.5 1 MET B C 1
ATOM 771 O O . MET B 1 1 ? 5.535 16.922 22.109 1 62.5 1 MET B O 1
ATOM 775 N N . ASP B 1 2 ? 5.645 14.703 21.531 1 89.31 2 ASP B N 1
ATOM 776 C CA . ASP B 1 2 ? 6.551 14.938 20.406 1 89.31 2 ASP B CA 1
ATOM 777 C C . ASP B 1 2 ? 5.871 15.758 19.312 1 89.31 2 ASP B C 1
ATOM 779 O O . ASP B 1 2 ? 4.648 15.898 19.312 1 89.31 2 ASP B O 1
ATOM 783 N N . ILE B 1 3 ? 6.562 16.688 18.812 1 95.06 3 ILE B N 1
ATOM 784 C CA . ILE B 1 3 ? 6.117 17.656 17.812 1 95.06 3 ILE B CA 1
ATOM 785 C C . ILE B 1 3 ? 5.121 16.984 16.859 1 95.06 3 ILE B C 1
ATOM 787 O O . ILE B 1 3 ? 4.113 17.594 16.484 1 95.06 3 ILE B O 1
ATOM 791 N N . VAL B 1 4 ? 5.211 15.773 16.562 1 96.38 4 VAL B N 1
ATOM 792 C CA . VAL B 1 4 ? 4.375 15.055 15.609 1 96.38 4 VAL B CA 1
ATOM 793 C C . VAL B 1 4 ? 3.012 14.766 16.234 1 96.38 4 VAL B C 1
ATOM 795 O O . VAL B 1 4 ? 1.977 14.953 15.586 1 96.38 4 VAL B O 1
ATOM 798 N N . MET B 1 5 ? 3.029 14.391 17.469 1 95.56 5 MET B N 1
ATOM 799 C CA . MET B 1 5 ? 1.781 14.07 18.156 1 95.56 5 MET B CA 1
ATOM 800 C C . MET B 1 5 ? 0.943 15.328 18.375 1 95.56 5 MET B C 1
ATOM 802 O O . MET B 1 5 ? -0.285 15.281 18.281 1 95.56 5 MET B O 1
ATOM 806 N N . LYS B 1 6 ? 1.635 16.406 18.656 1 95.69 6 LYS B N 1
ATOM 807 C CA . LYS B 1 6 ? 0.942 17.688 18.828 1 95.69 6 LYS B CA 1
ATOM 808 C C . LYS B 1 6 ? 0.255 18.109 17.531 1 95.69 6 LYS B C 1
ATOM 810 O O . LYS B 1 6 ? -0.914 18.5 17.547 1 95.69 6 LYS B O 1
ATOM 815 N N . LEU B 1 7 ? 0.937 17.953 16.453 1 96.69 7 LEU B N 1
ATOM 816 C CA . LEU B 1 7 ? 0.402 18.375 15.164 1 96.69 7 LEU B CA 1
ATOM 817 C C . LEU B 1 7 ? -0.688 17.422 14.695 1 96.69 7 LEU B C 1
ATOM 819 O O . LEU B 1 7 ? -1.675 17.844 14.094 1 96.69 7 LEU B O 1
ATOM 823 N N . ALA B 1 8 ? -0.523 16.125 15.039 1 96.56 8 ALA B N 1
ATOM 824 C CA . ALA B 1 8 ? -1.441 15.086 14.594 1 96.56 8 ALA B CA 1
ATOM 825 C C . ALA B 1 8 ? -2.82 15.266 15.227 1 96.56 8 ALA B C 1
ATOM 827 O O . ALA B 1 8 ? -3.809 14.711 14.734 1 96.56 8 ALA B O 1
ATOM 828 N N . SER B 1 9 ? -2.879 16.016 16.266 1 95.12 9 SER B N 1
ATOM 829 C CA . SER B 1 9 ? -4.133 16.188 16.984 1 95.12 9 SER B CA 1
ATOM 830 C C . SER B 1 9 ? -4.879 17.438 16.5 1 95.12 9 SER B C 1
ATOM 832 O O . SER B 1 9 ? -6.012 17.688 16.922 1 95.12 9 SER B O 1
ATOM 834 N N . LYS B 1 10 ? -4.328 18.172 15.523 1 95.19 10 LYS B N 1
ATOM 835 C CA . LYS B 1 10 ? -4.855 19.469 15.141 1 95.19 10 LYS B CA 1
ATOM 836 C C . LYS B 1 10 ? -6.07 19.328 14.234 1 95.19 10 LYS B C 1
ATOM 838 O O . LYS B 1 10 ? -6.91 20.234 14.164 1 95.19 10 LYS B O 1
ATOM 843 N N . LYS B 1 11 ? -6.125 18.297 13.453 1 97.38 11 LYS B N 1
ATOM 844 C CA . LYS B 1 11 ? -7.227 18.047 12.531 1 97.38 11 LYS B CA 1
ATOM 845 C C . LYS B 1 11 ? -7.59 16.562 12.492 1 97.38 11 LYS B C 1
ATOM 847 O O . LYS B 1 11 ? -6.832 15.727 12.984 1 97.38 11 LYS B O 1
ATOM 852 N N . ALA B 1 12 ? -8.711 16.25 12 1 97.31 12 ALA B N 1
ATOM 853 C CA . ALA B 1 12 ? -9.18 14.875 11.914 1 97.31 12 ALA B CA 1
ATOM 854 C C . ALA B 1 12 ? -8.219 14.016 11.094 1 97.31 12 ALA B C 1
ATOM 856 O O . ALA B 1 12 ? -8.008 12.844 11.406 1 97.31 12 ALA B O 1
ATOM 857 N N . VAL B 1 13 ? -7.711 14.617 10.039 1 98.19 13 VAL B N 1
ATOM 858 C CA . VAL B 1 13 ? -6.711 13.945 9.219 1 98.19 13 VAL B CA 1
ATOM 859 C C . VAL B 1 13 ? -5.488 14.844 9.055 1 98.19 13 VAL B C 1
ATOM 861 O O . VAL B 1 13 ? -5.613 16 8.656 1 98.19 13 VAL B O 1
ATOM 864 N N . VAL B 1 14 ? -4.305 14.328 9.398 1 98.31 14 VAL B N 1
ATOM 865 C CA . VAL B 1 14 ? -3.037 15.031 9.242 1 98.31 14 VAL B CA 1
ATOM 866 C C . VAL B 1 14 ? -2.064 14.172 8.438 1 98.31 14 VAL B C 1
ATOM 868 O O . VAL B 1 14 ? -1.906 12.977 8.711 1 98.31 14 V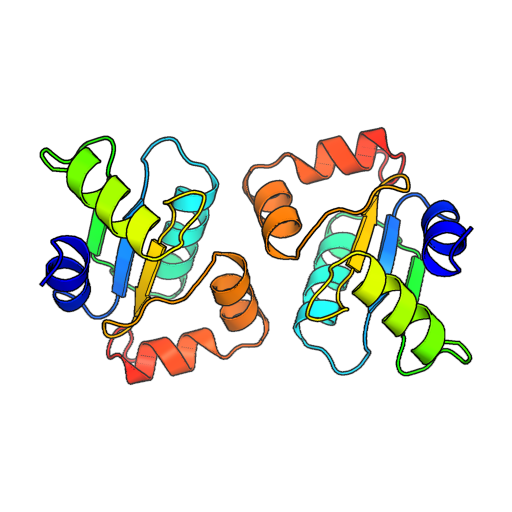AL B O 1
ATOM 871 N N . ILE B 1 15 ? -1.447 14.75 7.457 1 98.06 15 ILE B N 1
ATOM 872 C CA . ILE B 1 15 ? -0.498 14.031 6.613 1 98.06 15 ILE B CA 1
ATOM 873 C C . ILE B 1 15 ? 0.861 14.727 6.66 1 98.06 15 ILE B C 1
ATOM 875 O O . ILE B 1 15 ? 0.96 15.93 6.398 1 98.06 15 ILE B O 1
ATOM 879 N N . PHE B 1 16 ? 1.844 13.992 7.098 1 98.06 16 PHE B N 1
ATOM 880 C CA . PHE B 1 16 ? 3.225 14.43 6.926 1 98.06 16 PHE B CA 1
ATOM 881 C C . PHE B 1 16 ? 3.773 13.961 5.582 1 98.06 16 PHE B C 1
ATOM 883 O O . PHE B 1 16 ? 3.617 12.797 5.211 1 98.06 16 PHE B O 1
ATOM 890 N N . SER B 1 17 ? 4.359 14.828 4.926 1 97.56 17 SER B N 1
ATOM 891 C CA . SER B 1 17 ? 4.668 14.625 3.514 1 97.56 17 SER B CA 1
ATOM 892 C C . SER B 1 17 ? 6 15.266 3.139 1 97.56 17 SER B C 1
ATOM 894 O O . SER B 1 17 ? 6.668 15.859 3.988 1 97.56 17 SER B O 1
ATOM 896 N N . LYS B 1 18 ? 6.461 14.938 1.896 1 97.12 18 LYS B N 1
ATOM 897 C CA . LYS B 1 18 ? 7.512 15.648 1.172 1 97.12 18 LYS B CA 1
ATOM 898 C C . LYS B 1 18 ? 7.055 16.031 -0.234 1 97.12 18 LYS B C 1
ATOM 900 O O . LYS B 1 18 ? 6.395 15.234 -0.91 1 97.12 18 LYS B O 1
ATOM 905 N N . SER B 1 19 ? 7.383 17.219 -0.559 1 95.38 19 SER B N 1
ATOM 906 C CA . SER B 1 19 ? 6.848 17.766 -1.804 1 95.38 19 SER B CA 1
ATOM 907 C C . SER B 1 19 ? 7.352 16.984 -3.01 1 95.38 19 SER B C 1
ATOM 909 O O . SER B 1 19 ? 6.68 16.922 -4.043 1 95.38 19 SER B O 1
ATOM 911 N N . SER B 1 20 ? 8.445 16.328 -2.918 1 93.38 20 SER B N 1
ATOM 912 C CA . SER B 1 20 ? 9.062 15.656 -4.055 1 93.38 20 SER B CA 1
ATOM 913 C C . SER B 1 20 ? 8.656 14.188 -4.113 1 93.38 20 SER B C 1
ATOM 915 O O . SER B 1 20 ? 9.016 13.477 -5.055 1 93.38 20 SER B O 1
ATOM 917 N N . CYS B 1 21 ? 7.957 13.773 -3.236 1 94 21 CYS B N 1
ATOM 918 C CA . CYS B 1 21 ? 7.684 12.344 -3.105 1 94 21 CYS B CA 1
ATOM 919 C C . CYS B 1 21 ? 6.41 11.961 -3.854 1 94 21 CYS B C 1
ATOM 921 O O . CYS B 1 21 ? 5.328 12.453 -3.533 1 94 21 CYS B O 1
ATOM 923 N N . CYS B 1 22 ? 6.41 11.047 -4.77 1 94.62 22 CYS B N 1
ATOM 924 C CA . CYS B 1 22 ? 5.285 10.617 -5.59 1 94.62 22 CYS B CA 1
ATOM 925 C C . CYS B 1 22 ? 4.219 9.938 -4.734 1 94.62 22 CYS B C 1
ATOM 927 O O . CYS B 1 22 ? 3.021 10.172 -4.93 1 94.62 22 CYS B O 1
ATOM 929 N N . MET B 1 23 ? 4.656 9.109 -3.791 1 93 23 MET B N 1
ATOM 930 C CA . MET B 1 23 ? 3.699 8.422 -2.926 1 93 23 MET B CA 1
ATOM 931 C C . MET B 1 23 ? 2.941 9.422 -2.055 1 93 23 MET B C 1
ATOM 933 O O . MET B 1 23 ? 1.747 9.258 -1.807 1 93 23 MET B O 1
ATOM 937 N N . CYS B 1 24 ? 3.666 10.43 -1.565 1 95.81 24 CYS B N 1
ATOM 938 C CA . CYS B 1 24 ? 3.025 11.484 -0.787 1 95.81 24 CYS B CA 1
ATOM 939 C C . CYS B 1 24 ? 1.925 12.164 -1.592 1 95.81 24 CYS B C 1
ATOM 941 O O . CYS B 1 24 ? 0.828 12.391 -1.08 1 95.81 24 CYS B O 1
ATOM 943 N N . HIS B 1 25 ? 2.215 12.453 -2.801 1 96.31 25 HIS B N 1
ATOM 944 C CA . HIS B 1 25 ? 1.218 13.062 -3.668 1 96.31 25 HIS B CA 1
ATOM 945 C C . HIS B 1 25 ? 0.005 12.156 -3.844 1 96.31 25 HIS B C 1
ATOM 947 O O . HIS B 1 25 ? -1.137 12.617 -3.758 1 96.31 25 HIS B O 1
ATOM 953 N N . ALA B 1 26 ? 0.241 10.867 -4.008 1 94.38 26 ALA B N 1
ATOM 954 C CA . ALA B 1 26 ? -0.84 9.906 -4.207 1 94.38 26 ALA B CA 1
ATOM 955 C C . ALA B 1 26 ? -1.738 9.828 -2.977 1 94.38 26 ALA B C 1
ATOM 957 O O . ALA B 1 26 ? -2.967 9.812 -3.096 1 94.38 26 ALA B O 1
ATOM 958 N N . ILE B 1 27 ? -1.096 9.766 -1.827 1 95.75 27 ILE B N 1
ATOM 959 C CA . ILE B 1 27 ? -1.846 9.672 -0.58 1 95.75 27 ILE B CA 1
ATOM 960 C C . ILE B 1 27 ? -2.684 10.93 -0.38 1 95.75 27 ILE B C 1
ATOM 962 O O . ILE B 1 27 ? -3.867 10.852 -0.043 1 95.75 27 ILE B O 1
ATOM 966 N N . LYS B 1 28 ? -2.109 12.125 -0.619 1 96.94 28 LYS B N 1
ATOM 967 C CA . LYS B 1 28 ? -2.859 13.375 -0.522 1 96.94 28 LYS B CA 1
ATOM 968 C C . LYS B 1 28 ? -4.051 13.375 -1.474 1 96.94 28 LYS B C 1
ATOM 970 O O . LYS B 1 28 ? -5.172 13.695 -1.072 1 96.94 28 LYS B O 1
ATOM 975 N N . THR B 1 29 ? -3.826 13.023 -2.682 1 96.44 29 THR B N 1
ATOM 976 C CA . THR B 1 29 ? -4.867 13.008 -3.703 1 96.44 29 THR B CA 1
ATOM 977 C C . THR B 1 29 ? -6 12.07 -3.305 1 96.44 29 THR B C 1
ATOM 979 O O . THR B 1 29 ? -7.176 12.398 -3.471 1 96.44 29 THR B O 1
ATOM 982 N N . LEU B 1 30 ? -5.613 10.906 -2.766 1 95.38 30 LEU B N 1
ATOM 983 C CA . LEU B 1 30 ? -6.617 9.953 -2.307 1 95.38 30 LEU B CA 1
ATOM 984 C C . LEU B 1 30 ? -7.555 10.594 -1.292 1 95.38 30 LEU B C 1
ATOM 986 O O . LEU B 1 30 ? -8.781 10.492 -1.423 1 95.38 30 LEU B O 1
ATOM 990 N N . PHE B 1 31 ? -6.973 11.281 -0.322 1 97.44 31 PHE B N 1
ATOM 991 C CA . PHE B 1 31 ? -7.785 11.875 0.733 1 97.44 31 PHE B CA 1
ATOM 992 C C . PHE B 1 31 ? -8.609 13.039 0.193 1 97.44 31 PHE B C 1
ATOM 994 O O . PHE B 1 31 ? -9.773 13.203 0.565 1 97.44 31 PHE B O 1
ATOM 1001 N N . TYR B 1 32 ? -8.031 13.789 -0.745 1 97.19 32 TYR B N 1
ATOM 1002 C CA . TYR B 1 32 ? -8.789 14.852 -1.4 1 97.19 32 TYR B CA 1
ATOM 1003 C C . TYR B 1 32 ? -9.969 14.281 -2.176 1 97.19 32 TYR B C 1
ATOM 1005 O O . TYR B 1 32 ? -11.086 14.789 -2.076 1 97.19 32 TYR B O 1
ATOM 1013 N N . ASP B 1 33 ? -9.773 13.234 -2.871 1 96.56 33 ASP B N 1
ATOM 1014 C CA . ASP B 1 33 ? -10.805 12.602 -3.689 1 96.56 33 ASP B CA 1
ATOM 1015 C C . ASP B 1 33 ? -11.938 12.055 -2.82 1 96.56 33 ASP B C 1
ATOM 1017 O O . ASP B 1 33 ? -13.078 11.945 -3.275 1 96.56 33 ASP B O 1
ATOM 1021 N N . LEU B 1 34 ? -11.57 11.719 -1.611 1 96.19 34 LEU B N 1
ATOM 1022 C CA . LEU B 1 34 ? -12.562 11.188 -0.688 1 96.19 34 LEU B CA 1
ATOM 1023 C C . LEU B 1 34 ? -13.32 12.312 0.003 1 96.19 34 LEU B C 1
ATOM 1025 O O . LEU B 1 34 ? -14.164 12.062 0.868 1 96.19 34 LEU B O 1
ATOM 1029 N N . GLY B 1 35 ? -12.906 13.523 -0.341 1 96 35 GLY B N 1
ATOM 1030 C CA . GLY B 1 35 ? -13.602 14.68 0.216 1 96 35 GLY B CA 1
ATOM 1031 C C . GLY B 1 35 ? -13.023 15.141 1.539 1 96 35 GLY B C 1
ATOM 1032 O O . GLY B 1 35 ? -13.672 15.883 2.281 1 96 35 GLY B O 1
ATOM 1033 N N . VAL B 1 36 ? -11.852 14.688 1.805 1 96.5 36 VAL B N 1
ATOM 1034 C CA . VAL B 1 36 ? -11.188 15.078 3.043 1 96.5 36 VAL B CA 1
ATOM 1035 C C . VAL B 1 36 ? -10.297 16.297 2.789 1 96.5 36 VAL B C 1
ATOM 1037 O O . VAL B 1 36 ? -9.719 16.438 1.71 1 96.5 36 VAL B O 1
ATOM 1040 N N . SER B 1 37 ? -10.297 17.203 3.736 1 95.5 37 SER B N 1
ATOM 1041 C CA . SER B 1 37 ? -9.352 18.328 3.768 1 95.5 37 SER B CA 1
ATOM 1042 C C . SER B 1 37 ? -8.312 18.141 4.871 1 95.5 37 SER B C 1
ATOM 1044 O O . SER B 1 37 ? -8.461 18.688 5.965 1 95.5 37 SER B O 1
ATOM 1046 N N . PRO B 1 38 ? -7.254 17.422 4.641 1 97.88 38 PRO B N 1
ATOM 1047 C CA . PRO B 1 38 ? -6.266 17.141 5.68 1 97.88 38 PRO B CA 1
ATOM 1048 C C . PRO B 1 38 ? -5.336 18.312 5.953 1 97.88 38 PRO B C 1
ATOM 1050 O O . PRO B 1 38 ? -5.203 19.203 5.113 1 97.88 38 PRO B O 1
ATOM 1053 N N . ALA B 1 39 ? -4.828 18.359 7.156 1 98.12 39 ALA B N 1
ATOM 1054 C CA . ALA B 1 39 ? -3.645 19.188 7.383 1 98.12 39 ALA B CA 1
ATOM 1055 C C . ALA B 1 39 ? -2.398 18.531 6.797 1 98.12 39 ALA B C 1
ATOM 1057 O O . ALA B 1 39 ? -2.137 17.359 7.031 1 98.12 39 ALA B O 1
ATOM 1058 N N . ILE B 1 40 ? -1.684 19.312 6.035 1 98 40 ILE B N 1
ATOM 1059 C CA . ILE B 1 40 ? -0.494 18.797 5.371 1 98 40 ILE B CA 1
ATOM 1060 C C . ILE B 1 40 ? 0.75 19.484 5.918 1 98 40 ILE B C 1
ATOM 1062 O O . ILE B 1 40 ? 0.794 20.719 5.996 1 98 40 ILE B O 1
ATOM 1066 N N . TYR B 1 41 ? 1.714 18.688 6.332 1 98.06 41 TYR B N 1
ATOM 1067 C CA . TYR B 1 41 ? 3.01 19.219 6.738 1 98.06 41 TYR B CA 1
ATOM 1068 C C . TYR B 1 41 ? 4.121 18.688 5.836 1 98.06 41 TYR B C 1
ATOM 1070 O O . TYR B 1 41 ? 4.52 17.531 5.941 1 98.06 41 TYR B O 1
ATOM 1078 N N . GLU B 1 42 ? 4.617 19.641 4.973 1 98.12 42 GLU B N 1
ATOM 1079 C CA . GLU B 1 42 ? 5.73 19.312 4.09 1 98.12 42 GLU B CA 1
ATOM 1080 C C . GLU B 1 42 ? 7.066 19.406 4.816 1 98.12 42 GLU B C 1
ATOM 1082 O O . GLU B 1 42 ? 7.582 20.516 5.035 1 98.12 42 GLU B O 1
ATOM 1087 N N . LEU B 1 43 ? 7.637 18.234 5.09 1 97.75 43 LEU B N 1
ATOM 1088 C CA . LEU B 1 43 ? 8.828 18.203 5.934 1 97.75 43 LEU B CA 1
ATOM 1089 C C . LEU B 1 43 ? 9.977 18.953 5.277 1 97.75 43 LEU B C 1
ATOM 1091 O O . LEU B 1 43 ? 10.82 19.547 5.965 1 97.75 43 LEU B O 1
ATOM 1095 N N . ASP B 1 44 ? 10.086 18.938 3.945 1 97.44 44 ASP B N 1
ATOM 1096 C CA . ASP B 1 44 ? 11.18 19.578 3.225 1 97.44 44 ASP B CA 1
ATOM 1097 C C . ASP B 1 44 ? 10.945 21.078 3.096 1 97.44 44 ASP B C 1
ATOM 1099 O O . ASP B 1 44 ? 11.828 21.812 2.648 1 97.44 44 ASP B O 1
ATOM 1103 N N . GLU B 1 45 ? 9.789 21.594 3.514 1 97 45 GLU B N 1
ATOM 1104 C CA . GLU B 1 45 ? 9.453 23 3.379 1 97 45 GLU B CA 1
ATOM 1105 C C . GLU B 1 45 ? 9.211 23.641 4.742 1 97 45 GLU B C 1
ATOM 1107 O O . GLU B 1 45 ? 9.289 24.875 4.883 1 97 45 GLU B O 1
ATOM 1112 N N . GLU B 1 46 ? 8.906 22.828 5.73 1 95.94 46 GLU B N 1
ATOM 1113 C CA . GLU B 1 46 ? 8.617 23.312 7.078 1 95.94 46 GLU B CA 1
ATOM 1114 C C . GLU B 1 46 ? 9.898 23.656 7.832 1 95.94 46 GLU B C 1
ATOM 1116 O O . GLU B 1 46 ? 10.898 22.938 7.715 1 95.94 46 GLU B O 1
ATOM 1121 N N . ALA B 1 47 ? 9.906 24.672 8.625 1 95.5 47 ALA B N 1
ATOM 1122 C CA . ALA B 1 47 ? 11.039 25.094 9.445 1 95.5 47 ALA B CA 1
ATOM 1123 C C . ALA B 1 47 ? 11.492 23.969 10.367 1 95.5 47 ALA B C 1
ATOM 1125 O O . ALA B 1 47 ? 12.688 23.703 10.516 1 95.5 47 ALA B O 1
ATOM 1126 N N . LYS B 1 48 ? 10.555 23.234 10.93 1 96.81 48 LYS B N 1
ATOM 1127 C CA . LYS B 1 48 ? 10.875 22.156 11.852 1 96.81 48 LYS B CA 1
ATOM 1128 C C . LYS B 1 48 ? 10.766 20.797 11.172 1 96.81 48 LYS B C 1
ATOM 1130 O O . LYS B 1 48 ? 10.383 19.812 11.797 1 96.81 48 LYS B O 1
ATOM 1135 N N . GLY B 1 49 ? 10.992 20.828 9.906 1 96.88 49 GLY B N 1
ATOM 1136 C CA . GLY B 1 49 ? 10.852 19.609 9.117 1 96.88 49 GLY B CA 1
ATOM 1137 C C . GLY B 1 49 ? 11.758 18.484 9.586 1 96.88 49 GLY B C 1
ATOM 1138 O O . GLY B 1 49 ? 11.32 17.344 9.695 1 96.88 49 GLY B O 1
ATOM 1139 N N . ARG B 1 50 ? 12.992 18.781 9.938 1 96.69 50 ARG B N 1
ATOM 1140 C CA . ARG B 1 50 ? 13.961 17.781 10.375 1 96.69 50 ARG B CA 1
ATOM 1141 C C . ARG B 1 50 ? 13.562 17.188 11.719 1 96.69 50 ARG B C 1
ATOM 1143 O O . ARG B 1 50 ? 13.734 15.992 11.953 1 96.69 50 ARG B O 1
ATOM 1150 N N . GLU B 1 51 ? 13.102 18.078 12.531 1 97.25 51 GLU B N 1
ATOM 1151 C CA . GLU B 1 51 ? 12.625 17.625 13.836 1 97.25 51 GLU B CA 1
ATOM 1152 C C . GLU B 1 51 ? 11.422 16.688 13.695 1 97.25 51 GLU B C 1
ATOM 1154 O O . GLU B 1 51 ? 11.352 15.664 14.359 1 97.25 51 GLU B O 1
ATOM 1159 N N . MET B 1 52 ? 10.5 17.031 12.812 1 97.56 52 MET B N 1
ATOM 1160 C CA . MET B 1 52 ? 9.336 16.203 12.547 1 97.56 52 MET B CA 1
ATOM 1161 C C . MET B 1 52 ? 9.758 14.844 11.992 1 97.56 52 MET B C 1
ATOM 1163 O O . MET B 1 52 ? 9.219 13.805 12.398 1 97.56 52 MET B O 1
ATOM 1167 N N . GLU B 1 53 ? 10.727 14.898 11.07 1 96.94 53 GLU B N 1
ATOM 1168 C CA . GLU B 1 53 ? 11.211 13.664 10.461 1 96.94 53 GLU B CA 1
ATOM 1169 C C . GLU B 1 53 ? 11.805 12.727 11.508 1 96.94 53 GLU B C 1
ATOM 1171 O O . GLU B 1 53 ? 11.508 11.531 11.523 1 96.94 53 GLU B O 1
ATOM 1176 N N . ARG B 1 54 ? 12.594 13.234 12.422 1 96.75 54 ARG B N 1
ATOM 1177 C CA . ARG B 1 54 ? 13.195 12.438 13.492 1 96.75 54 ARG B CA 1
ATOM 1178 C C . ARG B 1 54 ? 12.133 11.844 14.398 1 96.75 54 ARG B C 1
ATOM 1180 O O . ARG B 1 54 ? 12.234 10.68 14.812 1 96.75 54 ARG B O 1
ATOM 1187 N N . ALA B 1 55 ? 11.18 12.672 14.68 1 96.75 55 ALA B N 1
ATOM 1188 C CA . ALA B 1 55 ? 10.086 12.203 15.523 1 96.75 55 ALA B CA 1
ATOM 1189 C C . ALA B 1 55 ? 9.328 11.055 14.859 1 96.75 55 ALA B C 1
ATOM 1191 O O . ALA B 1 55 ? 9.008 10.055 15.516 1 96.75 55 ALA B O 1
ATOM 1192 N N . LEU B 1 56 ? 9.102 11.148 13.562 1 96.5 56 LEU B N 1
ATOM 1193 C CA . LEU B 1 56 ? 8.414 10.102 12.812 1 96.5 56 LEU B CA 1
ATOM 1194 C C . LEU B 1 56 ? 9.242 8.828 12.773 1 96.5 56 LEU B C 1
ATOM 1196 O O . LEU B 1 56 ? 8.711 7.727 12.938 1 96.5 56 LEU B O 1
ATOM 1200 N N . GLN B 1 57 ? 10.539 9 12.578 1 95.44 57 GLN B N 1
ATOM 1201 C CA . GLN B 1 57 ? 11.445 7.855 12.57 1 95.44 57 GLN B CA 1
ATOM 1202 C C . GLN B 1 57 ? 11.469 7.16 13.922 1 95.44 57 GLN B C 1
ATOM 1204 O O . GLN B 1 57 ? 11.555 5.934 14 1 95.44 57 GLN B O 1
ATOM 1209 N N . SER B 1 58 ? 11.383 7.953 14.945 1 95.38 58 SER B N 1
ATOM 1210 C CA . SER B 1 58 ? 11.359 7.398 16.297 1 95.38 58 SER B CA 1
ATOM 1211 C C . SER B 1 58 ? 10.094 6.582 16.531 1 95.38 58 SER B C 1
ATOM 1213 O O . SER B 1 58 ? 10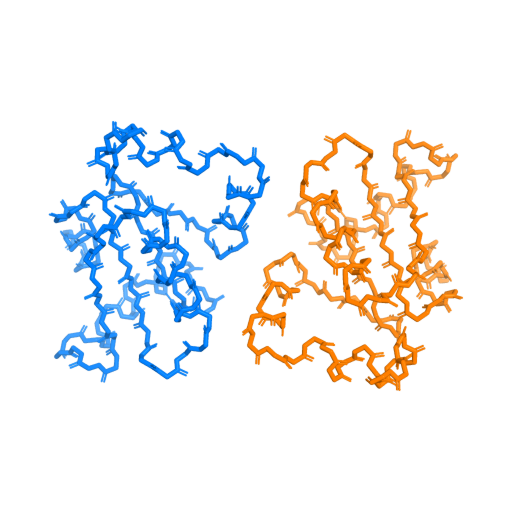.062 5.715 17.406 1 95.38 58 SER B O 1
ATOM 1215 N N . LEU B 1 59 ? 9.055 6.832 15.758 1 93.19 59 LEU B N 1
ATOM 1216 C CA . LEU B 1 59 ? 7.809 6.082 15.844 1 93.19 59 LEU B CA 1
ATOM 1217 C C . LEU B 1 59 ? 7.895 4.797 15.023 1 93.19 59 LEU B C 1
ATOM 1219 O O . LEU B 1 59 ? 6.957 3.996 15.016 1 93.19 59 LEU B O 1
ATOM 1223 N N . GLY B 1 60 ? 8.984 4.617 14.297 1 91.44 60 GLY B N 1
ATOM 1224 C CA . GLY B 1 60 ? 9.195 3.385 13.555 1 91.44 60 GLY B CA 1
ATOM 1225 C C . GLY B 1 60 ? 8.938 3.529 12.07 1 91.44 60 GLY B C 1
ATOM 1226 O O . GLY B 1 60 ? 8.938 2.541 11.336 1 91.44 60 GLY B O 1
ATOM 1227 N N . LEU B 1 61 ? 8.664 4.707 11.672 1 92.44 61 LEU B N 1
ATOM 1228 C CA . LEU B 1 61 ? 8.367 4.914 10.266 1 92.44 61 LEU B CA 1
ATOM 1229 C C . LEU B 1 61 ? 9.648 5.027 9.445 1 92.44 61 LEU B C 1
ATOM 1231 O O . LEU B 1 61 ? 10.5 5.875 9.734 1 92.44 61 LEU B O 1
ATOM 1235 N N . ASN B 1 62 ? 9.695 4.07 8.414 1 88.38 62 ASN B N 1
ATOM 1236 C CA . ASN B 1 62 ? 10.789 4.078 7.453 1 88.38 62 ASN B CA 1
ATOM 1237 C C . ASN B 1 62 ? 10.328 3.625 6.07 1 88.38 62 ASN B C 1
ATOM 1239 O O . ASN B 1 62 ? 9.938 2.471 5.891 1 88.38 62 ASN B O 1
ATOM 1243 N N . PRO B 1 63 ? 10.359 4.484 5.125 1 87.69 63 PRO B N 1
ATOM 1244 C CA . PRO B 1 63 ? 10.648 5.918 5.16 1 87.69 63 PRO B CA 1
ATOM 1245 C C . PRO B 1 63 ? 9.703 6.691 6.07 1 87.69 63 PRO B C 1
ATOM 1247 O O . PRO B 1 63 ? 8.68 6.156 6.5 1 87.69 63 PRO B O 1
ATOM 1250 N N . SER B 1 64 ? 10.05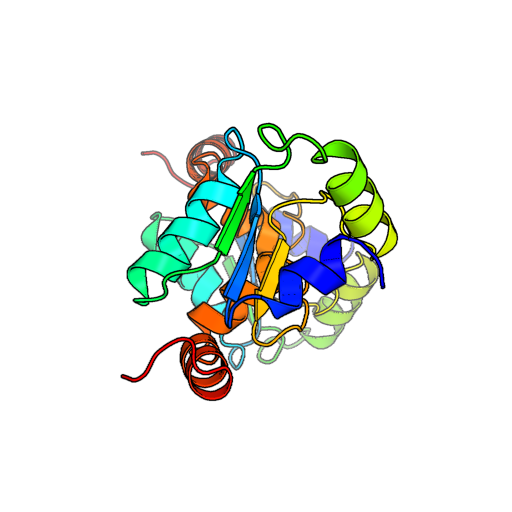5 7.984 6.449 1 93.19 64 SER B N 1
ATOM 1251 C CA . SER B 1 64 ? 9.305 8.773 7.422 1 93.19 64 SER B CA 1
ATOM 1252 C C . SER B 1 64 ? 7.984 9.266 6.832 1 93.19 64 SER B C 1
ATOM 1254 O O . SER B 1 64 ? 7.059 9.602 7.574 1 93.19 64 SER B O 1
ATOM 1256 N N . VAL B 1 65 ? 8.008 9.367 5.422 1 94.44 65 VAL B N 1
ATOM 1257 C CA . VAL B 1 65 ? 6.801 9.898 4.805 1 94.44 65 VAL B CA 1
ATOM 1258 C C . VAL B 1 65 ? 6.402 9.039 3.609 1 94.44 65 VAL B C 1
ATOM 1260 O O . VAL B 1 65 ? 7.238 8.32 3.049 1 94.44 65 VAL B O 1
ATOM 1263 N N . PRO B 1 66 ? 5.133 9.016 3.236 1 95.5 66 PRO B N 1
ATOM 1264 C CA . PRO B 1 66 ? 4.043 9.75 3.885 1 95.5 66 PRO B CA 1
ATOM 1265 C C . PRO B 1 66 ? 3.623 9.133 5.215 1 95.5 66 PRO B C 1
ATOM 1267 O O . PRO B 1 66 ? 3.668 7.906 5.371 1 95.5 66 PRO B O 1
ATOM 1270 N N . ALA B 1 67 ? 3.236 9.922 6.211 1 97.06 67 ALA B N 1
ATOM 1271 C CA . ALA B 1 67 ? 2.646 9.508 7.48 1 97.06 67 ALA B CA 1
ATOM 1272 C C . ALA B 1 67 ? 1.259 10.109 7.664 1 97.06 67 ALA B C 1
ATOM 1274 O O . ALA B 1 67 ? 1.09 11.328 7.578 1 97.06 67 ALA B O 1
ATOM 1275 N N . VAL B 1 68 ? 0.331 9.234 7.926 1 97.62 68 VAL B N 1
ATOM 1276 C CA . VAL B 1 68 ? -1.053 9.688 8 1 97.62 68 VAL B CA 1
ATOM 1277 C C . VAL B 1 68 ? -1.614 9.422 9.391 1 97.62 68 VAL B C 1
ATOM 1279 O O . VAL B 1 68 ? -1.493 8.312 9.914 1 97.62 68 VAL B O 1
ATOM 1282 N N . PHE B 1 69 ? -2.133 10.422 9.922 1 97.75 69 PHE B N 1
ATOM 1283 C CA . PHE B 1 69 ? -2.855 10.328 11.188 1 97.75 69 PHE B CA 1
ATOM 1284 C C . PHE B 1 69 ? -4.344 10.57 10.977 1 97.75 69 PHE B C 1
ATOM 1286 O O . PHE B 1 69 ? -4.73 11.539 10.312 1 97.75 69 PHE B O 1
ATOM 1293 N N . ILE B 1 70 ? -5.164 9.727 11.461 1 97.5 70 ILE B N 1
ATOM 1294 C CA . ILE B 1 70 ? -6.617 9.867 11.438 1 97.5 70 ILE B CA 1
ATOM 1295 C C . ILE B 1 70 ? -7.16 9.844 12.867 1 97.5 70 ILE B C 1
ATOM 1297 O O . ILE B 1 70 ? -6.965 8.875 13.602 1 97.5 70 ILE B O 1
ATOM 1301 N N . GLY B 1 71 ? -7.758 10.844 13.227 1 95.69 71 GLY B N 1
ATOM 1302 C CA . GLY B 1 71 ? -8.242 10.945 14.594 1 95.69 71 GLY B CA 1
ATOM 1303 C C . GLY B 1 71 ? -7.125 10.906 15.625 1 95.69 71 GLY B C 1
ATOM 1304 O O . GLY B 1 71 ? -7.273 10.305 16.688 1 95.69 71 GLY B O 1
ATOM 1305 N N . GLY B 1 72 ? -6.031 11.344 15.227 1 95.12 72 GLY B N 1
ATOM 1306 C CA . GLY B 1 72 ? -4.895 11.414 16.141 1 95.12 72 GLY B CA 1
ATOM 1307 C C . GLY B 1 72 ? -4.113 10.117 16.203 1 95.12 72 GLY B C 1
ATOM 1308 O O . GLY B 1 72 ? -3.125 10.023 16.938 1 95.12 72 GLY B O 1
ATOM 1309 N N . ARG B 1 73 ? -4.539 9.172 15.453 1 95.12 73 ARG B N 1
ATOM 1310 C CA . ARG B 1 73 ? -3.877 7.871 15.453 1 95.12 73 ARG B CA 1
ATOM 1311 C C . ARG B 1 73 ? -3.104 7.652 14.156 1 95.12 73 ARG B C 1
ATOM 1313 O O . ARG B 1 73 ? -3.592 7.984 13.07 1 95.12 73 ARG B O 1
ATOM 1320 N N . LEU B 1 74 ? -1.949 7.148 14.328 1 96.25 74 LEU B N 1
ATOM 1321 C CA . LEU B 1 74 ? -1.121 6.848 13.164 1 96.25 74 LEU B CA 1
ATOM 1322 C C . LEU B 1 74 ? -1.669 5.641 12.406 1 96.25 74 LEU B C 1
ATOM 1324 O O . LEU B 1 74 ? -1.895 4.582 12.992 1 96.25 74 LEU B O 1
ATOM 1328 N N . VAL B 1 75 ? -2.037 5.902 11.195 1 94.25 75 VAL B N 1
ATOM 1329 C CA . VAL B 1 75 ? -2.311 4.781 10.305 1 94.25 75 VAL B CA 1
ATOM 1330 C C . VAL B 1 75 ? -1.013 4.305 9.656 1 94.25 75 VAL B C 1
ATOM 1332 O O . VAL B 1 75 ? -0.505 4.938 8.727 1 94.25 75 VAL B O 1
ATOM 1335 N N . ASN B 1 76 ? -0.552 3.275 10.273 1 81.94 76 ASN B N 1
ATOM 1336 C CA . ASN B 1 76 ? 0.809 2.834 9.984 1 81.94 76 ASN B CA 1
ATOM 1337 C C . ASN B 1 76 ? 0.914 2.215 8.594 1 81.94 76 ASN B C 1
ATOM 1339 O O . ASN B 1 76 ? 0.598 1.038 8.406 1 81.94 76 ASN B O 1
ATOM 1343 N N . SER B 1 77 ? 1.425 2.969 7.609 1 81.06 77 SER B N 1
ATOM 1344 C CA . SER B 1 77 ? 2.01 2.623 6.32 1 81.06 77 SER B CA 1
ATOM 1345 C C . SER B 1 77 ? 1.045 2.922 5.176 1 81.06 77 SER B C 1
ATOM 1347 O O . SER B 1 77 ? -0.168 2.988 5.383 1 81.06 77 SER B O 1
ATOM 1349 N N . THR B 1 78 ? 1.572 3.131 4.109 1 85.62 78 THR B N 1
ATOM 1350 C CA . THR B 1 78 ? 0.828 3.361 2.877 1 85.62 78 THR B CA 1
ATOM 1351 C C . THR B 1 78 ? 0.026 2.123 2.49 1 85.62 78 THR B C 1
ATOM 1353 O O . THR B 1 78 ? -1.096 2.234 1.989 1 85.62 78 THR B O 1
ATOM 1356 N N . SER B 1 79 ? 0.531 1.012 2.887 1 85.38 79 SER B N 1
ATOM 1357 C CA . SER B 1 79 ? -0.156 -0.243 2.598 1 85.38 79 SER B CA 1
ATOM 1358 C C . SER B 1 79 ? -1.459 -0.355 3.381 1 85.38 79 SER B C 1
ATOM 1360 O O . SER B 1 79 ? -2.475 -0.802 2.848 1 85.38 79 SER B O 1
ATOM 1362 N N . THR B 1 80 ? -1.384 0.062 4.625 1 90.19 80 THR B N 1
ATOM 1363 C CA . THR B 1 80 ? -2.578 0.016 5.461 1 90.19 80 THR B CA 1
ATOM 1364 C C . THR B 1 80 ? -3.654 0.954 4.922 1 90.19 80 THR B C 1
ATOM 1366 O O . THR B 1 80 ? -4.824 0.575 4.82 1 90.19 80 THR B O 1
ATOM 1369 N N . ILE B 1 81 ? -3.244 2.107 4.523 1 93.06 81 ILE B N 1
ATOM 1370 C CA . ILE B 1 8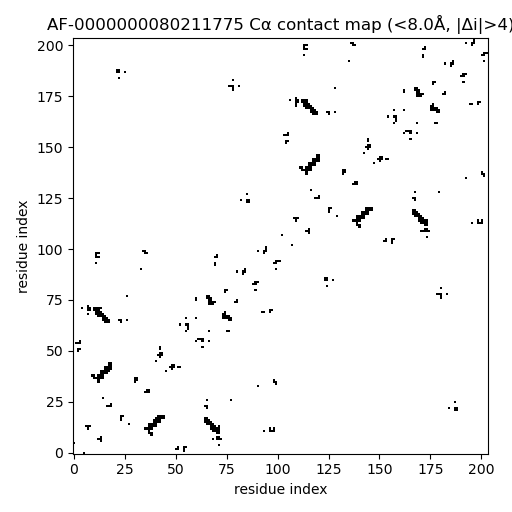1 ? -4.176 3.096 3.992 1 93.06 81 ILE B CA 1
ATOM 1371 C C . ILE B 1 81 ? -4.84 2.553 2.729 1 93.06 81 ILE B C 1
ATOM 1373 O O . ILE B 1 81 ? -6.062 2.627 2.58 1 93.06 81 ILE B O 1
ATOM 1377 N N . MET B 1 82 ? -4.008 1.961 1.92 1 90.31 82 MET B N 1
ATOM 1378 C CA . MET B 1 82 ? -4.527 1.426 0.666 1 90.31 82 MET B CA 1
ATOM 1379 C C . MET B 1 82 ? -5.461 0.247 0.923 1 90.31 82 MET B C 1
ATOM 1381 O O . MET B 1 82 ? -6.5 0.118 0.271 1 90.31 82 MET B O 1
ATOM 1385 N N . SER B 1 83 ? -5.066 -0.553 1.852 1 92.31 83 SER B N 1
ATOM 1386 C CA . SER B 1 83 ? -5.914 -1.683 2.215 1 92.31 83 SER B CA 1
ATOM 1387 C C . SER B 1 83 ? -7.266 -1.211 2.744 1 92.31 83 SER B C 1
ATOM 1389 O O . SER B 1 83 ? -8.312 -1.731 2.348 1 92.31 83 SER B O 1
ATOM 1391 N N . LEU B 1 84 ? -7.215 -0.238 3.596 1 94.44 84 LEU B N 1
ATOM 1392 C CA . LEU B 1 84 ? -8.445 0.33 4.133 1 94.44 84 LEU B CA 1
ATOM 1393 C C . LEU B 1 84 ? -9.312 0.906 3.018 1 94.44 84 LEU B C 1
ATOM 1395 O O . LEU B 1 84 ? -10.531 0.724 3.016 1 94.44 84 LEU B O 1
ATOM 1399 N N . HIS B 1 85 ? -8.656 1.535 2.096 1 94.44 85 HIS B N 1
ATOM 1400 C CA . HIS B 1 85 ? -9.383 2.135 0.978 1 94.44 85 HIS B CA 1
ATOM 1401 C C . HIS B 1 85 ? -10 1.063 0.085 1 94.44 85 HIS B C 1
ATOM 1403 O O . HIS B 1 85 ? -11.203 1.082 -0.168 1 94.44 85 HIS B O 1
ATOM 1409 N N . LEU B 1 86 ? -9.234 0.059 -0.264 1 92.25 86 LEU B N 1
ATOM 1410 C CA . LEU B 1 86 ? -9.648 -0.963 -1.22 1 92.25 86 LEU B CA 1
ATOM 1411 C C . LEU B 1 86 ? -10.695 -1.891 -0.607 1 92.25 86 LEU B C 1
ATOM 1413 O O . LEU B 1 86 ? -11.57 -2.391 -1.311 1 92.25 86 LEU B O 1
ATOM 1417 N N . CYS B 1 87 ? -10.594 -2.078 0.638 1 94.81 87 CYS B N 1
ATOM 1418 C CA . CYS B 1 87 ? -11.5 -2.998 1.308 1 94.81 87 CYS B CA 1
ATOM 1419 C C . CYS B 1 87 ? -12.711 -2.26 1.862 1 94.81 87 CYS B C 1
ATOM 1421 O O . CYS B 1 87 ? -13.539 -2.848 2.566 1 94.81 87 CYS B O 1
ATOM 1423 N N . GLY B 1 88 ? -12.711 -0.877 1.658 1 95.5 88 GLY B N 1
ATOM 1424 C CA . GLY B 1 88 ? -13.922 -0.119 1.93 1 95.5 88 GLY B CA 1
ATOM 1425 C C . GLY B 1 88 ? -14.023 0.348 3.369 1 95.5 88 GLY B C 1
ATOM 1426 O O . GLY B 1 88 ? -15.07 0.828 3.799 1 95.5 88 GLY B O 1
ATOM 1427 N N . SER B 1 89 ? -13.031 0.218 4.148 1 96 89 SER B N 1
ATOM 1428 C CA . SER B 1 89 ? -13.086 0.536 5.57 1 96 89 SER B CA 1
ATOM 1429 C C . SER B 1 89 ? -12.547 1.938 5.844 1 96 89 SER B C 1
ATOM 1431 O O . SER B 1 89 ? -12.695 2.459 6.953 1 96 89 SER B O 1
ATOM 1433 N N . LEU B 1 90 ? -11.945 2.602 4.863 1 95.81 90 LEU B N 1
ATOM 1434 C CA . LEU B 1 90 ? -11.344 3.912 5.078 1 95.81 90 LEU B CA 1
ATOM 1435 C C . LEU B 1 90 ? -12.422 4.973 5.312 1 95.81 90 LEU B C 1
ATOM 1437 O O . LEU B 1 90 ? -12.312 5.77 6.246 1 95.81 90 LEU B O 1
ATOM 1441 N N . VAL B 1 91 ? -13.414 4.938 4.531 1 96.5 91 VAL B N 1
ATOM 1442 C CA . VAL B 1 91 ? -14.469 5.945 4.602 1 96.5 91 VAL B CA 1
ATOM 1443 C C . VAL B 1 91 ? -15.156 5.875 5.965 1 96.5 91 VAL B C 1
ATOM 1445 O O . VAL B 1 91 ? -15.297 6.895 6.648 1 96.5 91 VAL B O 1
ATOM 1448 N N . PRO B 1 92 ? -15.555 4.633 6.418 1 96.88 92 PRO B N 1
ATOM 1449 C CA . PRO B 1 92 ? -16.109 4.551 7.773 1 96.88 92 PRO B CA 1
ATOM 1450 C C . PRO B 1 92 ? -15.148 5.105 8.828 1 96.88 92 PRO B C 1
ATOM 1452 O O . PRO B 1 92 ? -15.586 5.797 9.758 1 96.88 92 PRO B O 1
ATOM 1455 N N . MET B 1 93 ? -13.875 4.832 8.688 1 96.31 93 MET B N 1
ATOM 1456 C CA . MET B 1 93 ? -12.867 5.332 9.617 1 96.31 93 MET B CA 1
ATOM 1457 C C . MET B 1 93 ? -12.82 6.855 9.609 1 96.31 93 MET B C 1
ATOM 1459 O O . MET B 1 93 ? -12.75 7.488 10.664 1 96.31 93 MET B O 1
ATOM 1463 N N . LEU B 1 94 ? -12.883 7.441 8.445 1 97.25 94 LEU B N 1
ATOM 1464 C CA . LEU B 1 94 ? -12.844 8.891 8.289 1 97.25 94 LEU B CA 1
ATOM 1465 C C . LEU B 1 94 ? -14.094 9.539 8.883 1 97.25 94 LEU B C 1
ATOM 1467 O O . LEU B 1 94 ? -14.008 10.609 9.492 1 97.25 94 LEU B O 1
ATOM 1471 N N . LYS B 1 95 ? -15.227 8.875 8.719 1 96.69 95 LYS B N 1
ATOM 1472 C CA . LYS B 1 95 ? -16.469 9.367 9.312 1 96.69 95 LYS B CA 1
ATOM 1473 C C . LYS B 1 95 ? -16.391 9.359 10.836 1 96.69 95 LYS B C 1
ATOM 1475 O O . LYS B 1 95 ? -16.781 10.328 11.484 1 96.69 95 LYS B O 1
ATOM 1480 N N . GLU B 1 96 ? -15.914 8.32 11.32 1 95.75 96 GLU B N 1
ATOM 1481 C CA . GLU B 1 96 ? -15.781 8.188 12.766 1 95.75 96 GLU B CA 1
ATOM 1482 C C . GLU B 1 96 ? -14.875 9.273 13.336 1 95.75 96 GLU B C 1
ATOM 1484 O O . GLU B 1 96 ? -15.117 9.781 14.438 1 95.75 96 GLU B O 1
ATOM 1489 N N . ALA B 1 97 ? -13.852 9.641 12.57 1 95.75 97 ALA B N 1
ATOM 1490 C CA . ALA B 1 97 ? -12.891 10.656 13.016 1 95.75 97 ALA B CA 1
ATOM 1491 C C . ALA B 1 97 ? -13.438 12.062 12.789 1 95.75 97 ALA B C 1
ATOM 1493 O O . ALA B 1 97 ? -12.828 13.047 13.219 1 95.75 97 ALA B O 1
ATOM 1494 N N . GLY B 1 98 ? -14.531 12.203 12.039 1 95.12 98 GLY B N 1
ATOM 1495 C CA . GLY B 1 98 ? -15.109 13.508 11.758 1 95.12 98 GLY B CA 1
ATOM 1496 C C . GLY B 1 98 ? -14.461 14.203 10.578 1 95.12 98 GLY B C 1
ATOM 1497 O O . GLY B 1 98 ? -14.492 15.43 10.477 1 95.12 98 GLY B O 1
ATOM 1498 N N . ALA B 1 99 ? -13.883 13.352 9.703 1 95 99 ALA B N 1
ATOM 1499 C CA . ALA B 1 99 ? -13.172 13.93 8.562 1 95 99 ALA B CA 1
ATOM 1500 C C . ALA B 1 99 ? -14.117 14.141 7.383 1 95 99 ALA B C 1
ATOM 1502 O O . ALA B 1 99 ? -13.844 14.953 6.496 1 95 99 ALA B O 1
ATOM 1503 N N . ILE B 1 100 ? -15.164 13.305 7.359 1 90.81 100 ILE B N 1
ATOM 1504 C CA . ILE B 1 100 ? -16.172 13.438 6.316 1 90.81 100 ILE B CA 1
ATOM 1505 C C . ILE B 1 100 ? -17.562 13.203 6.91 1 90.81 100 ILE B C 1
ATOM 1507 O O . ILE B 1 100 ? -17.703 12.555 7.949 1 90.81 100 ILE B O 1
ATOM 1511 N N . TRP B 1 101 ? -18.484 13.938 6.344 1 82.44 101 TRP B N 1
ATOM 1512 C CA . TRP B 1 101 ? -19.828 13.836 6.883 1 82.44 101 TRP B CA 1
ATOM 1513 C C . TRP B 1 101 ? -20.75 13.078 5.926 1 82.44 101 TRP B C 1
ATOM 1515 O O . TRP B 1 101 ? -21.906 12.773 6.262 1 82.44 101 TRP B O 1
ATOM 1525 N N . LEU B 1 102 ? -20.172 12.703 4.77 1 64.94 102 LEU B N 1
ATOM 1526 C CA . LEU B 1 102 ? -21.141 12.055 3.898 1 64.94 102 LEU B CA 1
ATOM 1527 C C . LEU B 1 102 ? -21.141 10.547 4.121 1 64.94 102 LEU B C 1
ATOM 1529 O O . LEU B 1 102 ? -20.125 9.969 4.512 1 64.94 102 LEU B O 1
#

Secondary structure (DSSP, 8-state):
--HHHHHHTSSSEEEEE-TT-HHHHHHHHHHHHTT---EEEETTTSTTHHHHHHHHHHTT-SS--SEEEETTEEE--HHHHHHHHHTT-HHHHHHHHTS---/--HHHHHHTSSSEEEEE-TT-HHHHHHHHHHHHTT---EEEETTTSTTHHHHHHHHHHTT-SS--SEEEETTEEE--HHHHHHHHHTT-HHHHHHHHTS---